Protein AF-A0AAD4I197-F1 (afdb_monomer_lite)

Radius of gyration: 28.78 Å; chains: 1; bounding box: 59×78×68 Å

Organism: NCBI:txid669026

Sequence (187 aa):
MASSGASSSASSSKPAPSARPSKLAKENNITAQEEAEIREAFSLFSEPLEGEKEGHPIGDLATFTAALDPDDEGFATYPAFVGVCALQLHARRQAGGEDYEEAHQAELDEAYALFAAGGDGDAPAITLADLKRVAALLRLDRPGEEGGVTEEVLRDMILEANGGAGVGAGVGKGEFDGVMRRAGVWR

Structure (mmCIF, N/CA/C/O backbone):
data_AF-A0AAD4I197-F1
#
_entry.id   AF-A0AAD4I197-F1
#
loop_
_atom_site.group_PDB
_atom_site.id
_atom_site.type_symbol
_atom_site.label_atom_id
_atom_site.label_alt_id
_atom_site.label_comp_id
_atom_site.label_asym_id
_atom_site.label_entity_id
_atom_site.label_seq_id
_atom_site.pdbx_PDB_ins_code
_atom_site.Cartn_x
_atom_site.Cartn_y
_atom_site.Cartn_z
_atom_site.occupancy
_atom_site.B_iso_or_equiv
_atom_site.auth_seq_id
_atom_site.auth_comp_id
_atom_site.auth_asym_id
_atom_site.auth_atom_id
_atom_site.pdbx_PDB_model_num
ATOM 1 N N . MET A 1 1 ? -1.565 60.772 25.311 1.00 44.38 1 MET A N 1
ATOM 2 C CA . MET A 1 1 ? -1.558 59.969 24.072 1.00 44.38 1 MET A CA 1
ATOM 3 C C . MET A 1 1 ? -1.069 58.589 24.472 1.00 44.38 1 MET A C 1
ATOM 5 O O . MET A 1 1 ? 0.119 58.424 24.696 1.00 44.38 1 MET A O 1
ATOM 9 N N . ALA A 1 2 ? -1.991 57.669 24.743 1.00 43.03 2 ALA A N 1
ATOM 10 C CA . ALA A 1 2 ? -1.675 56.287 25.088 1.00 43.03 2 ALA A CA 1
ATOM 11 C C . ALA A 1 2 ? -1.941 55.432 23.846 1.00 43.03 2 ALA A C 1
ATOM 13 O O . ALA A 1 2 ? -3.029 55.523 23.284 1.00 43.03 2 ALA A O 1
ATOM 14 N N . SER A 1 3 ? -0.972 54.626 23.417 1.00 43.88 3 SER A N 1
ATOM 15 C CA . SER A 1 3 ? -1.205 53.564 22.438 1.00 43.88 3 SER A CA 1
ATOM 16 C C . SER A 1 3 ? -0.377 52.337 22.799 1.00 43.88 3 SER A C 1
ATOM 18 O O . SER A 1 3 ? 0.848 52.328 22.678 1.00 43.88 3 SER A O 1
ATOM 20 N N . SER A 1 4 ? -1.097 51.325 23.265 1.00 41.12 4 SER A N 1
ATOM 21 C CA . SER A 1 4 ? -0.682 49.941 23.443 1.00 41.12 4 SER A CA 1
ATOM 22 C C . SER A 1 4 ? -0.307 49.293 22.108 1.00 41.12 4 SER A C 1
ATOM 24 O O . SER A 1 4 ? -0.989 49.503 21.108 1.00 41.12 4 SER A O 1
ATOM 26 N N . GLY A 1 5 ? 0.713 48.438 22.119 1.00 34.88 5 GLY A N 1
ATOM 27 C CA . GLY A 1 5 ? 0.965 47.437 21.084 1.00 34.88 5 GLY A CA 1
ATOM 28 C C . GLY A 1 5 ? 1.160 46.086 21.763 1.00 34.88 5 GLY A C 1
ATOM 29 O O . GLY A 1 5 ? 2.210 45.838 22.347 1.00 34.88 5 GLY A O 1
ATOM 30 N N . ALA A 1 6 ? 0.114 45.262 21.762 1.00 41.28 6 ALA A N 1
ATOM 31 C CA . ALA A 1 6 ? 0.113 43.916 22.320 1.00 41.28 6 ALA A CA 1
ATOM 32 C C . ALA A 1 6 ? 0.782 42.937 21.341 1.00 41.28 6 ALA A C 1
ATOM 34 O O . ALA A 1 6 ? 0.357 42.829 20.192 1.00 41.28 6 ALA A O 1
ATOM 35 N N . SER A 1 7 ? 1.801 42.210 21.807 1.00 39.56 7 SER A N 1
ATOM 36 C CA . SER A 1 7 ? 2.310 41.018 21.124 1.00 39.56 7 SER A CA 1
ATOM 37 C C . SER A 1 7 ? 1.279 39.897 21.215 1.00 39.56 7 SER A C 1
ATOM 39 O O . SER A 1 7 ? 0.939 39.438 22.305 1.00 39.56 7 SER A O 1
ATOM 41 N N . SER A 1 8 ? 0.814 39.435 20.061 1.00 40.34 8 SER A N 1
ATOM 42 C CA . SER A 1 8 ? 0.077 38.191 19.884 1.00 40.34 8 SER A CA 1
ATOM 43 C C . SER A 1 8 ? 1.011 37.001 20.130 1.00 40.34 8 SER A C 1
ATOM 45 O O . SER A 1 8 ? 1.860 36.683 19.298 1.00 40.34 8 SER A O 1
ATOM 47 N N . SER A 1 9 ? 0.868 36.321 21.272 1.00 40.66 9 SER A N 1
ATOM 48 C CA . SER A 1 9 ? 1.447 34.987 21.430 1.00 40.66 9 SER A CA 1
ATOM 49 C C . SER A 1 9 ? 0.580 33.981 20.674 1.00 40.66 9 SER A C 1
ATOM 51 O O . SER A 1 9 ? -0.587 33.741 20.986 1.00 40.66 9 SER A O 1
ATOM 53 N N . ALA A 1 10 ? 1.167 33.404 19.629 1.00 38.72 10 ALA A N 1
ATOM 54 C CA . ALA A 1 10 ? 0.650 32.215 18.984 1.00 38.72 10 ALA A CA 1
ATOM 55 C C . ALA A 1 10 ? 0.582 31.096 20.033 1.00 38.72 10 ALA A C 1
ATOM 57 O O . ALA A 1 10 ? 1.601 30.670 20.578 1.00 38.72 10 ALA A O 1
ATOM 58 N N . SER A 1 11 ? -0.633 30.652 20.345 1.00 37.62 11 SER A N 1
ATOM 59 C CA . SER A 1 11 ? -0.856 29.471 21.172 1.00 37.62 11 SER A CA 1
ATOM 60 C C . SER A 1 11 ? -0.522 28.242 20.333 1.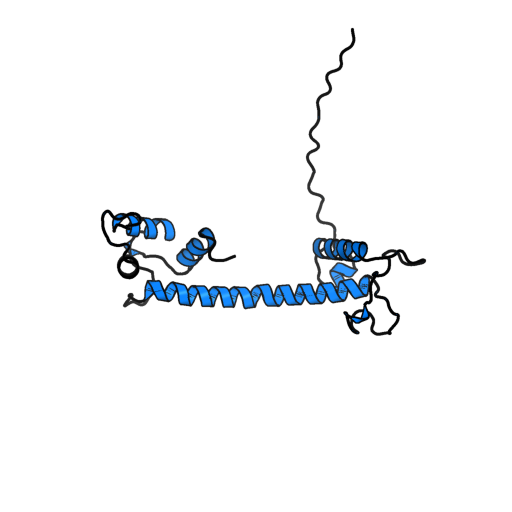00 37.62 11 SER A C 1
ATOM 62 O O . SER A 1 11 ? -1.345 27.755 19.566 1.00 37.62 11 SER A O 1
ATOM 64 N N . SER A 1 12 ? 0.715 27.769 20.445 1.00 42.06 12 SER A N 1
ATOM 65 C CA . SER A 1 12 ? 1.118 26.453 19.963 1.00 42.06 12 SER A CA 1
ATOM 66 C C . SER A 1 12 ? 0.349 25.391 20.752 1.00 42.06 12 SER A C 1
ATOM 68 O O . SER A 1 12 ? 0.584 25.222 21.954 1.00 42.06 12 SER A O 1
ATOM 70 N N . SER A 1 13 ? -0.577 24.696 20.092 1.00 41.84 13 SER A N 1
ATOM 71 C CA . SER A 1 13 ? -1.247 23.513 20.625 1.00 41.84 13 SER A CA 1
ATOM 72 C C . SER A 1 13 ? -0.199 22.450 20.951 1.00 41.84 13 SER A C 1
ATOM 74 O O . SER A 1 13 ? 0.466 21.881 20.088 1.00 41.84 13 SER A O 1
ATOM 76 N N . LYS A 1 14 ? -0.014 22.225 22.249 1.00 35.81 14 LYS A N 1
ATOM 77 C CA . LYS A 1 14 ? 0.835 21.167 22.787 1.00 35.81 14 LYS A CA 1
ATOM 78 C C . LYS A 1 14 ? 0.125 19.826 22.536 1.00 35.81 14 LYS A C 1
ATOM 80 O O . LYS A 1 14 ? -1.064 19.747 22.847 1.00 35.81 14 LYS A O 1
ATOM 85 N N . PRO A 1 15 ? 0.796 18.783 22.016 1.00 39.91 15 PRO A N 1
ATOM 86 C CA . PRO A 1 15 ? 0.184 17.464 21.907 1.00 39.91 15 PRO A CA 1
ATOM 87 C C . PRO A 1 15 ? -0.158 16.968 23.315 1.00 39.91 15 PRO A C 1
ATOM 89 O O . PRO A 1 15 ? 0.695 16.958 24.209 1.00 39.91 15 PRO A O 1
ATOM 92 N N . ALA A 1 16 ? -1.431 16.637 23.532 1.00 42.12 16 ALA A N 1
ATOM 93 C CA . ALA A 1 16 ? -1.901 16.088 24.795 1.00 42.12 16 ALA A CA 1
ATOM 94 C C . ALA A 1 16 ? -1.213 14.732 25.058 1.00 42.12 16 ALA A C 1
ATOM 96 O O . ALA A 1 16 ? -0.983 13.972 24.115 1.00 42.12 16 ALA A O 1
ATOM 97 N N . PRO A 1 17 ? -0.852 14.412 26.314 1.00 46.72 17 PRO A N 1
ATOM 98 C CA . PRO A 1 17 ? -0.285 13.110 26.640 1.00 46.72 17 PRO A CA 1
ATOM 99 C C . PRO A 1 17 ? -1.303 12.012 26.313 1.00 46.72 17 PRO A C 1
ATOM 101 O O . PRO A 1 17 ? -2.472 12.144 26.671 1.00 46.72 17 PRO A O 1
ATOM 104 N N . SER A 1 18 ? -0.847 10.938 25.657 1.00 56.84 18 SER A N 1
ATOM 105 C CA . SER A 1 18 ? -1.649 9.736 25.390 1.00 56.84 18 SER A CA 1
ATOM 106 C C . SER A 1 18 ? -2.361 9.309 26.677 1.00 56.84 18 SER A C 1
ATOM 108 O O . SER A 1 18 ? -1.718 8.996 27.687 1.00 56.84 18 SER A O 1
ATOM 110 N N . ALA A 1 19 ? -3.691 9.417 26.674 1.00 69.94 19 ALA A N 1
ATOM 111 C CA . ALA A 1 19 ? -4.508 9.104 27.832 1.00 69.94 19 ALA A CA 1
ATOM 112 C C . ALA A 1 19 ? -4.271 7.642 28.224 1.00 69.94 19 ALA A C 1
ATOM 114 O O . ALA A 1 19 ? -4.163 6.757 27.377 1.00 69.94 19 ALA A O 1
ATOM 115 N N . ARG A 1 20 ? -4.156 7.373 29.527 1.00 77.62 20 ARG A N 1
ATOM 116 C CA . ARG A 1 20 ? -4.032 5.992 30.000 1.00 77.62 20 ARG A CA 1
ATOM 117 C C . ARG A 1 20 ? -5.318 5.236 29.638 1.00 77.62 20 ARG A C 1
ATOM 119 O O . ARG A 1 20 ? -6.389 5.764 29.933 1.00 77.62 20 ARG 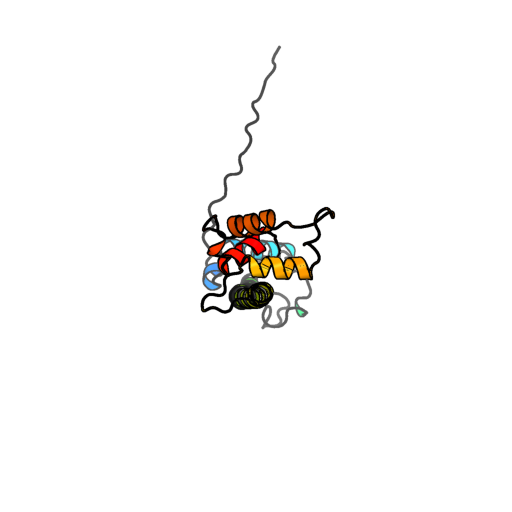A O 1
ATOM 126 N N . PRO A 1 21 ? -5.229 4.019 29.070 1.00 78.38 21 PRO A N 1
ATOM 127 C CA . PRO A 1 21 ? -6.412 3.255 28.687 1.00 78.38 21 PRO A CA 1
ATOM 128 C C . PRO A 1 21 ? -7.284 2.979 29.910 1.00 78.38 21 PRO A C 1
ATOM 130 O O . PRO A 1 21 ? -6.765 2.634 30.987 1.00 78.38 21 PRO A O 1
ATOM 133 N N . SER A 1 22 ? -8.597 3.160 29.747 1.00 87.38 22 SER A N 1
ATOM 134 C CA . SER A 1 22 ? -9.572 2.910 30.803 1.00 87.38 22 SER A CA 1
ATOM 135 C C . SER A 1 22 ? -9.611 1.423 31.168 1.00 87.38 22 SER A C 1
ATOM 137 O O . SER A 1 22 ? -8.998 0.571 30.518 1.00 87.38 22 SER A O 1
ATOM 139 N N . LYS A 1 23 ? -10.314 1.090 32.254 1.00 88.44 23 LYS A N 1
ATOM 140 C CA . LYS A 1 23 ? -10.511 -0.314 32.629 1.00 88.44 23 LYS A CA 1
ATOM 141 C C . LYS A 1 23 ? -11.254 -1.076 31.520 1.00 88.44 23 LYS A C 1
ATOM 143 O O . LYS A 1 23 ? -10.820 -2.161 31.157 1.00 88.44 23 LYS A O 1
ATOM 148 N N . LEU A 1 24 ? -12.260 -0.439 30.921 1.00 87.62 24 LEU A N 1
ATOM 149 C CA . LEU A 1 24 ? -13.052 -0.984 29.822 1.00 87.62 24 LEU A CA 1
ATOM 150 C C . LEU A 1 24 ? -12.223 -1.154 28.539 1.00 87.62 24 LEU A C 1
ATOM 152 O O . LEU A 1 24 ? -12.324 -2.184 27.878 1.00 87.62 24 LEU A O 1
ATOM 156 N N . ALA A 1 25 ? -11.344 -0.198 28.220 1.00 86.31 25 ALA A N 1
ATOM 157 C CA . ALA A 1 25 ? -10.431 -0.325 27.084 1.00 86.31 25 ALA A CA 1
ATOM 158 C C . ALA A 1 25 ? -9.444 -1.486 27.251 1.00 86.31 25 ALA A C 1
ATOM 160 O O . ALA A 1 25 ? -9.202 -2.237 26.310 1.00 86.31 25 ALA A O 1
ATOM 161 N N . LYS A 1 26 ? -8.912 -1.677 28.465 1.00 87.94 26 LYS A N 1
ATOM 162 C CA . LYS A 1 26 ? -8.032 -2.814 28.774 1.00 87.94 26 LYS A CA 1
ATOM 163 C C . LYS A 1 26 ? -8.760 -4.148 28.672 1.00 87.94 26 LYS A C 1
ATOM 165 O O . LYS A 1 26 ? -8.201 -5.084 28.117 1.00 87.94 26 LYS A O 1
ATOM 170 N N . GLU A 1 27 ? -9.980 -4.229 29.196 1.00 90.06 27 GLU A N 1
ATOM 171 C CA . GLU A 1 27 ? -10.814 -5.436 29.124 1.00 90.06 27 GLU A CA 1
ATOM 172 C C . GLU A 1 27 ? -11.125 -5.821 27.668 1.00 90.06 27 GLU A C 1
ATOM 174 O O . GLU A 1 27 ? -11.108 -7.002 27.331 1.00 90.06 27 GLU A O 1
ATOM 179 N N . ASN A 1 28 ? -11.309 -4.830 26.791 1.00 88.62 28 ASN A N 1
ATOM 180 C CA . ASN A 1 28 ? -11.613 -5.033 25.373 1.00 88.62 28 ASN A CA 1
ATOM 181 C C . ASN A 1 28 ? -10.385 -5.024 24.444 1.00 88.62 28 ASN A C 1
ATOM 183 O O . ASN A 1 28 ? -10.534 -5.140 23.227 1.00 88.62 28 ASN A O 1
ATOM 187 N N . ASN A 1 29 ? -9.170 -4.923 24.993 1.00 88.44 29 ASN A N 1
ATOM 188 C CA . ASN A 1 29 ? -7.911 -4.847 24.240 1.00 88.44 29 ASN A CA 1
ATOM 189 C C . ASN A 1 29 ? -7.885 -3.737 23.171 1.00 88.44 29 ASN A C 1
ATOM 191 O O . ASN A 1 29 ? -7.287 -3.906 22.109 1.00 88.44 29 ASN A O 1
ATOM 195 N N . ILE A 1 30 ? -8.522 -2.601 23.450 1.00 87.81 30 ILE A N 1
ATOM 196 C CA . ILE A 1 30 ? -8.504 -1.416 22.587 1.00 87.81 30 ILE A CA 1
ATOM 197 C C . ILE A 1 30 ? -7.627 -0.321 23.200 1.00 87.81 30 ILE A C 1
ATOM 199 O O . ILE A 1 30 ? -7.422 -0.237 24.415 1.00 87.81 30 ILE A O 1
ATOM 203 N N . THR A 1 31 ? -7.066 0.521 22.346 1.00 88.25 31 THR A N 1
ATOM 204 C CA . THR A 1 31 ? -6.262 1.673 22.743 1.00 88.25 31 THR A CA 1
ATOM 205 C C . THR A 1 31 ? -7.138 2.769 23.348 1.00 88.25 31 THR A C 1
ATOM 207 O O . THR A 1 31 ? -8.338 2.860 23.096 1.00 88.25 31 THR A O 1
ATOM 210 N N . ALA A 1 32 ? -6.524 3.657 24.134 1.00 85.12 32 ALA A N 1
ATOM 211 C CA . ALA A 1 32 ? -7.231 4.809 24.694 1.00 85.12 32 ALA A CA 1
ATOM 212 C C . ALA A 1 32 ? -7.774 5.758 23.612 1.00 85.12 32 ALA A C 1
ATOM 214 O O . ALA A 1 32 ? -8.761 6.449 23.845 1.00 85.12 32 ALA A O 1
ATOM 215 N N . GLN A 1 33 ? -7.123 5.798 22.445 1.00 85.06 33 GLN A N 1
ATOM 216 C CA . GLN A 1 33 ? -7.586 6.579 21.305 1.00 85.06 33 GLN A CA 1
ATOM 217 C C . GLN A 1 33 ? -8.815 5.932 20.656 1.00 85.06 33 GLN A C 1
ATOM 219 O O . GLN A 1 33 ? -9.819 6.613 20.494 1.00 85.06 33 GLN A O 1
ATOM 224 N N . GLU A 1 34 ? -8.775 4.627 20.369 1.00 86.19 34 GLU A N 1
ATOM 225 C CA . GLU A 1 34 ? -9.933 3.892 19.833 1.00 86.19 34 GLU A CA 1
ATOM 226 C C . GLU A 1 34 ? -11.145 4.004 20.772 1.00 86.19 34 GLU A C 1
ATOM 228 O O . GLU A 1 34 ? -12.257 4.253 20.322 1.00 86.19 34 GLU A O 1
ATOM 233 N N . GLU A 1 35 ? -10.940 3.899 22.090 1.00 89.94 35 GLU A N 1
ATOM 234 C CA . GLU A 1 35 ? -12.013 4.117 23.067 1.00 89.94 35 GLU A CA 1
ATOM 235 C C . GLU A 1 35 ? -12.569 5.552 23.013 1.00 89.94 35 GLU A C 1
ATOM 237 O O . GLU A 1 35 ? -13.775 5.747 23.154 1.00 89.94 35 GLU A O 1
ATOM 242 N N . ALA A 1 36 ? -11.719 6.565 22.820 1.00 85.75 36 ALA A N 1
ATOM 243 C CA . ALA A 1 36 ? -12.161 7.954 22.711 1.00 85.75 36 ALA A CA 1
ATOM 244 C C . ALA A 1 36 ? -12.994 8.191 21.441 1.00 85.75 36 ALA A C 1
ATOM 246 O O . ALA A 1 36 ? -14.021 8.861 21.511 1.00 85.75 36 ALA A O 1
ATOM 247 N N . GLU A 1 37 ? -12.594 7.593 20.318 1.00 84.50 37 GLU A N 1
ATOM 248 C CA . GLU A 1 37 ? -13.336 7.636 19.054 1.00 84.50 37 GLU A CA 1
ATOM 249 C C . GLU A 1 37 ? -14.697 6.930 19.183 1.00 84.50 37 GLU A C 1
ATOM 251 O O . GLU A 1 37 ? -15.724 7.479 18.783 1.00 84.50 37 GLU A O 1
ATOM 256 N N . ILE A 1 38 ? -14.734 5.752 19.822 1.00 87.19 38 ILE A N 1
ATOM 257 C CA . ILE A 1 38 ? -15.982 5.026 20.118 1.00 87.19 38 ILE A CA 1
ATOM 258 C C . ILE A 1 38 ? -16.904 5.874 21.003 1.00 87.19 38 ILE A C 1
ATOM 260 O O . ILE A 1 38 ? -18.108 5.934 20.761 1.00 87.19 38 ILE A O 1
ATOM 264 N N . ARG A 1 39 ? -16.351 6.561 22.008 1.00 86.38 39 ARG A N 1
ATOM 265 C CA . ARG A 1 39 ? -17.106 7.444 22.907 1.00 86.38 39 ARG A CA 1
ATOM 266 C C . ARG A 1 39 ? -17.709 8.642 22.187 1.00 86.38 39 ARG A C 1
ATOM 268 O O . ARG A 1 39 ? -18.863 8.978 22.437 1.00 86.38 39 ARG A O 1
ATOM 275 N N . GLU A 1 40 ? -16.940 9.285 21.314 1.00 83.38 40 GLU A N 1
ATOM 276 C CA . GLU A 1 40 ? -17.422 10.401 20.501 1.00 83.38 40 GLU A CA 1
ATOM 277 C C . GLU A 1 40 ? -18.568 9.941 19.595 1.00 83.38 40 GLU A C 1
ATOM 279 O O . GLU A 1 40 ? -19.649 10.533 19.625 1.00 83.38 40 GLU A O 1
ATOM 284 N N . ALA A 1 41 ? -18.378 8.823 18.887 1.00 82.81 41 ALA A N 1
ATOM 285 C CA . ALA A 1 41 ? -19.407 8.222 18.047 1.00 82.81 41 ALA A CA 1
ATOM 286 C C . ALA A 1 41 ? -20.674 7.874 18.843 1.00 82.81 41 ALA A C 1
ATOM 288 O O . ALA A 1 41 ? -21.769 8.228 18.421 1.00 82.81 41 ALA A O 1
ATOM 289 N N . PHE A 1 42 ? -20.538 7.252 20.015 1.00 84.00 42 PHE A N 1
ATOM 290 C CA . PHE A 1 42 ? -21.672 6.929 20.881 1.00 84.00 42 PHE A CA 1
ATOM 291 C C . PHE A 1 42 ? -22.435 8.191 21.301 1.00 84.00 42 PHE A C 1
ATOM 293 O O . PHE A 1 42 ? -23.658 8.237 21.201 1.00 84.00 42 PHE A O 1
ATOM 300 N N . SER A 1 43 ? -21.721 9.251 21.691 1.00 83.00 43 SER A N 1
ATOM 301 C CA . SER A 1 43 ? -22.337 10.511 22.124 1.00 83.00 43 SER A CA 1
ATOM 302 C C . SER A 1 43 ? -23.114 11.235 21.020 1.00 83.00 43 SER A C 1
ATOM 304 O O . SER A 1 43 ? -24.126 11.867 21.311 1.00 83.00 43 SER A O 1
ATOM 306 N N . LEU A 1 44 ? -22.685 11.116 19.755 1.00 80.38 44 LEU A N 1
ATOM 307 C CA . LEU A 1 44 ? -23.380 11.713 18.604 1.00 80.38 44 LEU A CA 1
ATOM 308 C C . LEU A 1 44 ? -24.786 11.153 18.425 1.00 80.38 44 LEU A C 1
ATOM 310 O O . LEU A 1 44 ? -25.677 11.847 17.937 1.00 80.38 44 LEU A O 1
ATOM 314 N N . PHE A 1 45 ? -24.958 9.897 18.816 1.00 75.50 45 PHE A N 1
ATOM 315 C CA . PHE A 1 45 ? -26.210 9.191 18.712 1.00 75.50 45 PHE A CA 1
ATOM 316 C C . PHE A 1 45 ? -26.830 8.955 20.077 1.00 75.50 45 PHE A C 1
ATOM 318 O O . PHE A 1 45 ? -27.652 8.078 20.108 1.00 75.50 45 PHE A O 1
ATOM 325 N N . SER A 1 46 ? -26.497 9.641 21.181 1.00 83.06 46 SER A N 1
ATOM 326 C CA . SER A 1 46 ? -27.070 9.306 22.504 1.00 83.06 46 SER A CA 1
ATOM 327 C C . SER A 1 46 ? -27.968 10.384 23.113 1.00 83.06 46 SER A C 1
ATOM 329 O O . SER A 1 46 ? -27.660 11.574 23.065 1.00 83.06 46 SER A O 1
ATOM 331 N N . GLU A 1 47 ? -29.061 9.955 23.749 1.00 75.19 47 GLU A N 1
ATOM 332 C CA . GLU A 1 47 ? -29.965 10.783 24.548 1.00 75.19 47 GLU A CA 1
ATOM 333 C C . GLU A 1 47 ? -29.654 10.651 26.053 1.00 75.19 47 GLU A C 1
ATOM 335 O O . GLU A 1 47 ? -29.347 9.552 26.530 1.00 75.19 47 GLU A O 1
ATOM 340 N N . PRO A 1 48 ? -29.723 11.745 26.838 1.00 71.69 48 PRO A N 1
ATOM 341 C CA . PRO A 1 48 ? -29.493 11.684 28.279 1.00 71.69 48 PRO A CA 1
ATOM 342 C C . PRO A 1 48 ? -30.576 10.844 28.969 1.00 71.69 48 PRO A C 1
ATOM 344 O O . PRO A 1 48 ? -31.759 11.165 28.862 1.00 71.69 48 PRO A O 1
ATOM 347 N N . LEU A 1 49 ? -30.177 9.824 29.735 1.00 66.00 49 LEU A N 1
ATOM 348 C CA . LEU A 1 49 ? -31.084 9.045 30.583 1.00 66.00 49 LEU A CA 1
ATOM 349 C C . LEU A 1 49 ? -30.771 9.287 32.062 1.00 66.00 49 LEU A C 1
ATOM 351 O O . LEU A 1 49 ? -29.612 9.340 32.476 1.00 66.00 49 LEU A O 1
ATOM 355 N N . GLU A 1 50 ? -31.814 9.437 32.871 1.00 65.31 50 GLU A N 1
ATOM 356 C CA . GLU A 1 50 ? -31.683 9.654 34.306 1.00 65.31 50 GLU A CA 1
ATOM 357 C C . GLU A 1 50 ? -31.064 8.419 34.985 1.00 65.31 50 GLU A C 1
ATOM 359 O O . GLU A 1 50 ? -31.611 7.322 34.930 1.00 65.31 50 GLU A O 1
ATOM 364 N N . GLY A 1 51 ? -29.900 8.600 35.618 1.00 68.31 51 GLY A N 1
ATOM 365 C CA . GLY A 1 51 ? -29.160 7.530 36.300 1.00 68.31 51 GLY A CA 1
ATOM 366 C C . GLY A 1 51 ? -27.959 6.975 35.527 1.00 68.31 51 GLY A C 1
ATOM 367 O O . GLY A 1 51 ? -27.095 6.356 36.147 1.00 68.31 51 GLY A O 1
ATOM 368 N N . GLU A 1 52 ? -27.830 7.269 34.230 1.00 63.56 52 GLU A N 1
ATOM 369 C CA . GLU A 1 52 ? -26.679 6.857 33.424 1.00 63.56 52 GLU A CA 1
ATOM 370 C C . GLU A 1 52 ? -25.773 8.026 33.039 1.00 63.56 52 GLU A C 1
ATOM 372 O O . GLU A 1 52 ? -26.215 9.127 32.719 1.00 63.56 52 GLU A O 1
ATOM 377 N N . LYS A 1 53 ? -24.460 7.782 33.065 1.00 68.31 53 LYS A N 1
ATOM 378 C CA . LYS A 1 53 ? -23.461 8.820 32.786 1.00 68.31 53 LYS A CA 1
ATOM 379 C C . LYS A 1 53 ? -23.270 9.080 31.288 1.00 68.31 53 LYS A C 1
ATOM 381 O O . LYS A 1 53 ? -22.819 10.163 30.924 1.00 68.31 53 LYS A O 1
ATOM 386 N N . GLU A 1 54 ? -23.546 8.084 30.450 1.00 67.56 54 GLU A N 1
ATOM 387 C CA . GLU A 1 54 ? -23.150 8.065 29.036 1.00 67.56 54 GLU A CA 1
ATOM 388 C C . GLU A 1 54 ? -24.343 8.193 28.066 1.00 67.56 54 GLU A C 1
ATOM 390 O O . GLU A 1 54 ? -24.125 8.540 26.909 1.00 67.56 54 GLU A O 1
ATOM 395 N N . GLY A 1 55 ? -25.587 8.078 28.555 1.00 66.12 55 GLY A N 1
ATOM 396 C CA . GLY A 1 55 ? -26.802 8.178 27.738 1.00 66.12 55 GLY A CA 1
ATOM 397 C C . GLY A 1 55 ? -27.067 6.912 26.918 1.00 66.12 55 GLY A C 1
ATOM 398 O O . GLY A 1 55 ? -26.259 5.989 26.923 1.00 66.12 55 GLY A O 1
ATOM 399 N N . HIS A 1 56 ? -28.203 6.869 26.224 1.00 68.50 56 HIS A N 1
ATOM 400 C CA . HIS A 1 56 ? -28.606 5.717 25.409 1.00 68.50 56 HIS A CA 1
ATOM 401 C C . HIS A 1 56 ? -28.674 6.073 23.931 1.00 68.50 56 HIS A C 1
ATOM 403 O O . HIS A 1 56 ? -29.144 7.168 23.620 1.00 68.50 56 HIS A O 1
ATOM 409 N N . PRO A 1 57 ? -28.297 5.166 23.013 1.00 66.81 57 PRO A N 1
ATOM 410 C CA . PRO A 1 57 ? -28.365 5.445 21.591 1.00 66.81 57 PRO A CA 1
ATOM 411 C C . PRO A 1 57 ? -29.798 5.752 21.104 1.00 66.81 57 PRO A C 1
ATOM 413 O O . PRO A 1 57 ? -30.728 4.990 21.339 1.00 66.81 57 PRO A O 1
ATOM 416 N N . ILE A 1 58 ? -29.955 6.859 20.390 1.00 59.84 58 ILE A N 1
ATOM 417 C CA . ILE A 1 58 ? -31.105 7.355 19.648 1.00 59.84 58 ILE A CA 1
ATOM 418 C C . ILE A 1 58 ? -31.164 6.605 18.316 1.00 59.84 58 ILE A C 1
ATOM 420 O O . ILE A 1 58 ? -30.328 6.800 17.430 1.00 59.84 58 ILE A O 1
ATOM 424 N N . GLY A 1 59 ? -32.182 5.771 18.150 1.00 58.62 59 GLY A N 1
ATOM 425 C CA . GLY A 1 59 ? -32.443 5.052 16.908 1.00 58.62 59 GLY A CA 1
ATOM 426 C C . GLY A 1 59 ? -32.931 3.638 17.172 1.00 58.62 59 GLY A C 1
ATOM 427 O O . GLY A 1 59 ? -32.653 3.059 18.215 1.00 58.62 59 GLY A O 1
ATOM 428 N N . ASP A 1 60 ? -33.675 3.089 16.216 1.00 54.56 60 ASP A N 1
ATOM 429 C CA . ASP A 1 60 ? -34.159 1.715 16.275 1.00 54.56 60 ASP A CA 1
ATOM 430 C C . ASP A 1 60 ? -32.969 0.740 16.185 1.00 54.56 60 ASP A C 1
ATOM 432 O O . ASP A 1 60 ? -32.485 0.391 15.099 1.00 54.56 60 ASP A O 1
ATOM 436 N N . LEU A 1 61 ? -32.457 0.334 17.353 1.00 54.66 61 LEU A N 1
ATOM 437 C CA . LEU A 1 61 ? -31.373 -0.637 17.488 1.00 54.66 61 LEU A CA 1
ATOM 438 C C . LEU A 1 61 ? -31.766 -2.025 16.964 1.00 54.66 61 LEU A C 1
ATOM 440 O O . LEU A 1 61 ? -30.893 -2.884 16.853 1.00 54.66 61 LEU A O 1
ATOM 444 N N . ALA A 1 62 ? -33.027 -2.241 16.563 1.00 49.56 62 ALA A N 1
ATOM 445 C CA . ALA A 1 62 ? -33.490 -3.481 15.947 1.00 49.56 62 ALA A CA 1
ATOM 446 C C . ALA A 1 62 ? -32.670 -3.884 14.708 1.00 49.56 62 ALA A C 1
ATOM 448 O O . ALA A 1 62 ? -32.602 -5.063 14.363 1.00 49.56 62 ALA A O 1
ATOM 449 N N . THR A 1 63 ? -31.990 -2.929 14.060 1.00 50.44 63 THR A N 1
ATOM 450 C CA . THR A 1 63 ? -31.091 -3.220 12.929 1.00 50.44 63 THR A CA 1
ATOM 451 C C . THR A 1 63 ? -29.700 -3.729 13.365 1.00 50.44 63 THR A C 1
ATOM 453 O O . THR A 1 63 ? -28.990 -4.317 12.554 1.00 50.44 63 THR A O 1
ATOM 456 N N . PHE A 1 64 ? -29.321 -3.569 14.641 1.00 53.91 64 PHE A N 1
ATOM 457 C CA . PHE A 1 64 ? -28.102 -4.102 15.272 1.00 53.91 64 PHE A CA 1
ATOM 458 C C . PHE A 1 64 ? -28.436 -5.141 16.372 1.00 53.91 64 PHE A C 1
ATOM 460 O O . PHE A 1 64 ? -27.920 -5.106 17.484 1.00 53.91 64 PHE A O 1
ATOM 467 N N . THR A 1 65 ? -29.313 -6.080 16.004 1.00 58.38 65 THR A N 1
ATOM 468 C CA . THR A 1 65 ? -29.415 -7.502 16.410 1.00 58.38 65 THR A CA 1
ATOM 469 C C . THR A 1 65 ? -28.640 -7.975 17.649 1.00 58.38 65 THR A C 1
ATOM 471 O O . THR A 1 65 ? -27.417 -8.043 17.574 1.00 58.38 65 THR A O 1
ATOM 474 N N . ALA A 1 66 ? -29.365 -8.457 18.676 1.00 60.09 66 ALA A N 1
ATOM 475 C CA . ALA A 1 66 ? -29.060 -9.468 19.723 1.00 60.09 66 ALA A CA 1
ATOM 476 C C . ALA A 1 66 ? -27.741 -9.408 20.533 1.00 60.09 66 ALA A C 1
ATOM 478 O O . ALA A 1 66 ? -27.679 -9.929 21.641 1.00 60.09 66 ALA A O 1
ATOM 479 N N . ALA A 1 67 ? -26.671 -8.827 20.001 1.00 62.97 67 ALA A N 1
ATOM 480 C CA . ALA A 1 67 ? -25.371 -8.685 20.639 1.00 62.97 67 ALA A CA 1
ATOM 481 C C . ALA A 1 67 ? -25.286 -7.411 21.490 1.00 62.97 67 ALA A C 1
ATOM 483 O O . ALA A 1 67 ? -24.563 -7.398 22.482 1.00 62.97 67 ALA A O 1
ATOM 484 N N . LEU A 1 68 ? -25.997 -6.348 21.093 1.00 70.50 68 LEU A N 1
ATOM 485 C CA . LEU A 1 68 ? -26.060 -5.083 21.835 1.00 70.50 68 LEU A CA 1
ATOM 486 C C . LEU A 1 68 ? -27.156 -5.068 22.904 1.00 70.50 68 LEU A C 1
ATOM 488 O O . LEU A 1 68 ? -26.990 -4.398 23.918 1.00 70.50 68 LEU A O 1
ATOM 492 N N . ASP A 1 69 ? -28.234 -5.811 22.664 1.00 71.25 69 ASP A N 1
ATOM 493 C CA . ASP A 1 69 ? -29.407 -5.912 23.529 1.00 71.25 69 ASP A CA 1
ATOM 494 C C . ASP A 1 69 ? -29.885 -7.379 23.567 1.00 71.25 69 ASP A C 1
ATOM 496 O O . ASP A 1 69 ? -30.769 -7.775 22.803 1.00 71.25 69 ASP A O 1
ATOM 500 N N . PRO A 1 70 ? -29.213 -8.244 24.350 1.00 68.81 70 PRO A N 1
ATOM 501 C CA . PRO A 1 70 ? -29.584 -9.654 24.464 1.00 68.81 70 PRO A CA 1
ATOM 502 C C . PRO A 1 70 ? -30.886 -9.872 25.248 1.00 68.81 70 PRO A C 1
ATOM 504 O O . PRO A 1 70 ? -31.488 -10.940 25.119 1.00 68.81 70 PRO A O 1
ATOM 507 N N . ASP A 1 71 ? -31.300 -8.884 26.045 1.00 74.00 71 ASP A N 1
ATOM 508 C CA . ASP A 1 71 ? -32.432 -8.962 26.971 1.00 74.00 71 ASP A CA 1
ATOM 509 C C . ASP A 1 71 ? -33.703 -8.257 26.435 1.00 74.00 71 ASP A C 1
ATOM 511 O O . ASP A 1 71 ? -34.739 -8.288 27.100 1.00 74.00 71 ASP A O 1
ATOM 515 N N . ASP A 1 72 ? -33.657 -7.709 25.210 1.00 69.88 72 ASP A N 1
ATOM 516 C CA . ASP A 1 72 ? -34.758 -7.002 24.520 1.00 69.88 72 ASP A CA 1
ATOM 517 C C . ASP A 1 72 ? -35.268 -5.786 25.321 1.00 69.88 72 ASP A C 1
ATOM 519 O O . ASP A 1 72 ? -36.464 -5.488 25.392 1.00 69.88 72 ASP A O 1
ATOM 523 N N . GLU A 1 73 ? -34.336 -5.090 25.974 1.00 70.81 73 GLU A N 1
ATOM 524 C CA . GLU A 1 73 ? -34.580 -3.896 26.783 1.00 70.81 73 GLU A CA 1
ATOM 525 C C . GLU A 1 73 ? -34.884 -2.662 25.910 1.00 70.81 73 GLU A C 1
ATOM 527 O O . GLU A 1 73 ? -35.441 -1.670 26.390 1.00 70.81 73 GLU A O 1
ATOM 532 N N . GLY A 1 74 ? -34.571 -2.731 24.613 1.00 69.62 74 GLY A N 1
ATOM 533 C CA . GLY A 1 74 ? -34.794 -1.686 23.618 1.00 69.62 74 GLY A CA 1
ATOM 534 C C . GLY A 1 74 ? -33.703 -0.616 23.593 1.00 69.62 74 GLY A C 1
ATOM 535 O O . GLY A 1 74 ? -33.870 0.412 22.933 1.00 69.62 74 GLY A O 1
ATOM 536 N N . PHE A 1 75 ? -32.594 -0.827 24.304 1.00 70.06 75 PHE A N 1
ATOM 537 C CA . PHE A 1 75 ? -31.453 0.082 24.359 1.00 70.06 75 PHE A CA 1
ATOM 538 C C . PHE A 1 75 ? -30.138 -0.681 24.565 1.00 70.06 75 PHE A C 1
ATOM 540 O O . PHE A 1 75 ? -30.132 -1.834 24.977 1.00 70.06 75 PHE A O 1
ATOM 547 N N . ALA A 1 76 ? -29.002 -0.029 24.297 1.00 75.44 76 ALA A N 1
ATOM 548 C CA . ALA A 1 76 ? -27.679 -0.592 24.564 1.00 75.44 76 ALA A CA 1
ATOM 549 C C . ALA A 1 76 ? -26.881 0.293 25.516 1.00 75.44 76 ALA A C 1
ATOM 551 O O . ALA A 1 76 ? -26.797 1.509 25.329 1.00 75.44 76 ALA A O 1
ATOM 552 N N . THR A 1 77 ? -26.240 -0.336 26.498 1.00 84.31 77 THR A N 1
ATOM 553 C CA . THR A 1 77 ? -25.329 0.356 27.412 1.00 84.31 77 THR A CA 1
ATOM 554 C C . THR A 1 77 ? -23.993 0.647 26.728 1.00 84.31 77 THR A C 1
ATOM 556 O O . THR A 1 77 ? -23.525 -0.104 25.863 1.00 84.31 77 THR A O 1
ATOM 559 N N . TYR A 1 78 ? -23.323 1.721 27.149 1.00 83.50 78 TYR A N 1
ATOM 560 C CA . TYR A 1 78 ? -22.006 2.082 26.621 1.00 83.50 78 TYR A CA 1
ATOM 561 C C . TYR A 1 78 ? -20.967 0.934 26.705 1.00 83.50 78 TYR A C 1
ATOM 563 O O . TYR A 1 78 ? -20.269 0.695 25.716 1.00 83.50 78 TYR A O 1
ATOM 571 N N . PRO A 1 79 ? -20.876 0.146 27.800 1.00 86.94 79 PRO A N 1
ATOM 572 C CA . PRO A 1 79 ? -20.002 -1.028 27.847 1.00 86.94 79 PRO A CA 1
ATOM 573 C C . PRO A 1 79 ? -20.305 -2.095 26.786 1.00 86.94 79 PRO A C 1
ATOM 575 O O . PRO A 1 79 ? -19.368 -2.626 26.188 1.00 86.94 79 PRO A O 1
ATOM 578 N N . ALA A 1 80 ? -21.584 -2.392 26.526 1.00 82.81 80 ALA A N 1
ATOM 579 C CA . ALA A 1 80 ? -21.983 -3.356 25.498 1.00 82.81 80 ALA A CA 1
ATOM 580 C C . ALA A 1 80 ? -21.598 -2.860 24.095 1.00 82.81 80 ALA A C 1
ATOM 582 O O . ALA A 1 80 ? -21.025 -3.606 23.296 1.00 82.81 80 ALA A O 1
ATOM 583 N N . PHE A 1 81 ? -21.814 -1.569 23.833 1.00 85.19 81 PHE A N 1
ATOM 584 C CA . PHE A 1 81 ? -21.420 -0.923 22.584 1.00 85.19 81 PHE A CA 1
ATOM 585 C C . PHE A 1 81 ? -19.906 -0.982 22.342 1.00 85.19 81 PHE A C 1
ATOM 587 O O . PHE A 1 81 ? -19.466 -1.384 21.264 1.00 85.19 81 PHE A O 1
ATOM 594 N N . VAL A 1 82 ? -19.096 -0.670 23.361 1.00 87.69 82 VAL A N 1
ATOM 595 C CA . VAL A 1 82 ? -17.630 -0.782 23.279 1.00 87.69 82 VAL A CA 1
ATOM 596 C C . VAL A 1 82 ? -17.197 -2.214 22.962 1.00 87.69 82 VAL A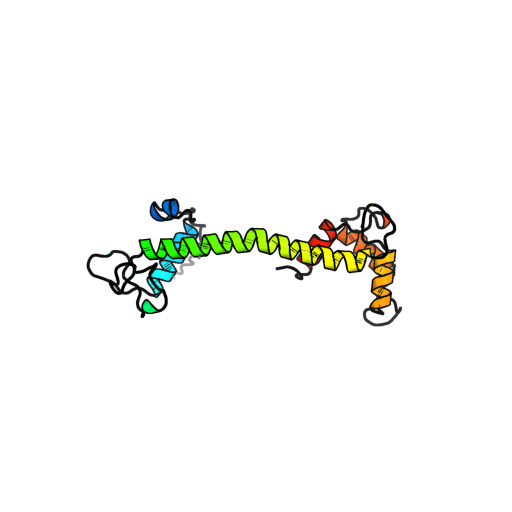 C 1
ATOM 598 O O . VAL A 1 82 ? -16.284 -2.395 22.159 1.00 87.69 82 VAL A O 1
ATOM 601 N N . GLY A 1 83 ? -17.861 -3.224 23.531 1.00 85.12 83 GLY A N 1
ATOM 602 C CA . GLY A 1 83 ? -17.583 -4.632 23.235 1.00 85.12 83 GLY A CA 1
ATOM 603 C C . GLY A 1 83 ? -17.777 -4.981 21.757 1.00 85.12 83 GLY A C 1
ATOM 604 O O . GLY A 1 83 ? -16.894 -5.572 21.134 1.00 85.12 83 GLY A O 1
ATOM 605 N N . VAL A 1 84 ? -18.890 -4.552 21.157 1.00 82.69 84 VAL A N 1
ATOM 606 C CA . VAL A 1 84 ? -19.163 -4.781 19.726 1.00 82.69 84 VAL A CA 1
ATOM 607 C C . VAL A 1 84 ? -18.198 -3.995 18.836 1.00 82.69 84 VAL A C 1
ATOM 609 O O . VAL A 1 84 ? -17.647 -4.549 17.881 1.00 82.69 84 VAL A O 1
ATOM 612 N N . CYS A 1 85 ? -17.921 -2.731 19.164 1.00 83.38 85 CYS A N 1
ATOM 613 C CA . CYS A 1 85 ? -16.930 -1.937 18.440 1.00 83.38 85 CYS A CA 1
ATOM 614 C C . CYS A 1 85 ? -15.533 -2.567 18.506 1.00 83.38 85 CYS A C 1
ATOM 616 O O . CYS A 1 85 ? -14.838 -2.620 17.492 1.00 83.38 85 CYS A O 1
ATOM 618 N N . ALA A 1 86 ? -15.133 -3.089 19.667 1.00 86.75 86 ALA A N 1
ATOM 619 C CA . ALA A 1 86 ? -13.865 -3.785 19.831 1.00 86.75 86 ALA A CA 1
ATOM 620 C C . ALA A 1 86 ? -13.800 -5.039 18.954 1.00 86.75 86 ALA A C 1
ATOM 622 O O . ALA A 1 86 ? -12.825 -5.212 18.227 1.00 86.75 86 ALA A O 1
ATOM 623 N N . LEU A 1 87 ? -14.849 -5.870 18.932 1.00 81.81 87 LEU A N 1
ATOM 624 C CA . LEU A 1 87 ? -14.925 -7.030 18.035 1.00 81.81 87 LEU A CA 1
ATOM 625 C C . LEU A 1 87 ? -14.746 -6.628 16.564 1.00 81.81 87 LEU A C 1
ATOM 627 O O . LEU A 1 87 ? -13.980 -7.262 15.839 1.00 81.81 87 LEU A O 1
ATOM 631 N N . GLN A 1 88 ? -15.393 -5.543 16.133 1.00 78.88 88 GLN A N 1
ATOM 632 C CA . GLN A 1 88 ? -15.276 -5.048 14.763 1.00 78.88 88 GLN A CA 1
ATOM 633 C C . GLN A 1 88 ? -13.875 -4.498 14.447 1.00 78.88 88 GLN A C 1
ATOM 635 O O . GLN A 1 88 ? -13.375 -4.711 13.339 1.00 78.88 88 GLN A O 1
ATOM 640 N N . LEU A 1 89 ? -13.233 -3.813 15.399 1.00 81.00 89 LEU A N 1
ATOM 641 C CA . LEU A 1 89 ? -11.850 -3.337 15.281 1.00 81.00 89 LEU A CA 1
ATOM 642 C C . LEU A 1 89 ? -10.863 -4.504 15.205 1.00 81.00 89 LEU A C 1
ATOM 644 O O . LEU A 1 89 ? -9.958 -4.481 14.374 1.00 81.00 89 LEU A O 1
ATOM 648 N N . HIS A 1 90 ? -11.065 -5.549 16.010 1.00 81.31 90 HIS A N 1
ATOM 649 C CA . HIS A 1 90 ? -10.243 -6.760 15.985 1.00 81.31 90 HIS A CA 1
ATOM 650 C C . HIS A 1 90 ? -10.394 -7.515 14.670 1.00 81.31 90 HIS A C 1
ATOM 652 O O . HIS A 1 90 ? -9.388 -7.882 14.074 1.00 81.31 90 HIS A O 1
ATOM 658 N N . ALA A 1 91 ? -11.624 -7.675 14.176 1.00 73.00 91 ALA A N 1
ATOM 659 C CA . ALA A 1 91 ? -11.885 -8.288 12.877 1.00 73.00 91 ALA A CA 1
ATOM 660 C C . ALA A 1 91 ? -11.235 -7.497 11.733 1.00 73.00 91 ALA A C 1
ATOM 662 O O . ALA A 1 91 ? -10.645 -8.089 10.841 1.00 73.00 91 ALA A O 1
ATOM 663 N N . ARG A 1 92 ? -11.275 -6.158 11.779 1.00 67.81 92 ARG A N 1
ATOM 664 C CA . ARG A 1 92 ? -10.589 -5.301 10.797 1.00 67.81 92 ARG A CA 1
ATOM 665 C C . ARG A 1 92 ? -9.070 -5.355 10.915 1.00 67.81 92 ARG A C 1
ATOM 667 O O . ARG A 1 92 ? -8.394 -5.270 9.902 1.00 67.81 92 ARG A O 1
ATOM 674 N N . ARG A 1 93 ? -8.524 -5.486 12.125 1.00 73.44 93 ARG A N 1
ATOM 675 C CA . ARG A 1 93 ? -7.078 -5.625 12.349 1.00 73.44 93 ARG A CA 1
ATOM 676 C C . ARG A 1 93 ? -6.565 -6.988 11.878 1.00 73.44 93 ARG A C 1
ATOM 678 O O . ARG A 1 93 ? -5.468 -7.054 11.345 1.00 73.44 93 ARG A O 1
ATOM 685 N N . GLN A 1 94 ? -7.368 -8.039 12.038 1.00 65.75 94 GLN A N 1
ATOM 686 C CA . GLN A 1 94 ? -7.077 -9.381 11.526 1.00 65.75 94 GLN A CA 1
ATOM 687 C C . GLN A 1 94 ? -7.207 -9.426 9.993 1.00 65.75 94 GLN A C 1
ATOM 689 O O . GLN A 1 94 ? -6.256 -9.798 9.320 1.00 65.75 94 GLN A O 1
ATOM 694 N N . ALA A 1 95 ? -8.316 -8.924 9.439 1.00 59.97 95 ALA A N 1
ATOM 695 C CA . ALA A 1 95 ? -8.564 -8.901 7.992 1.00 59.97 95 ALA A CA 1
ATOM 696 C C . ALA A 1 95 ? -7.758 -7.836 7.218 1.00 59.97 95 ALA A C 1
ATOM 698 O O . ALA A 1 95 ? -7.684 -7.865 5.998 1.00 59.97 95 ALA A O 1
ATOM 699 N N . GLY A 1 96 ? -7.202 -6.834 7.900 1.00 54.50 96 GLY A N 1
ATOM 700 C CA . GLY A 1 96 ? -6.430 -5.750 7.282 1.00 54.50 96 GLY A CA 1
ATOM 701 C C . GLY A 1 96 ? -4.916 -5.917 7.389 1.00 54.50 96 GLY A C 1
ATOM 702 O O . GLY A 1 96 ? -4.194 -5.136 6.781 1.00 54.50 96 GLY A O 1
ATOM 703 N N . GLY A 1 97 ? -4.439 -6.880 8.183 1.00 57.62 97 GLY A N 1
ATOM 704 C CA . GLY A 1 97 ? -3.012 -7.144 8.377 1.00 57.62 97 GLY A CA 1
ATOM 705 C C . GLY A 1 97 ? -2.512 -8.291 7.508 1.00 57.62 97 GLY A C 1
ATOM 706 O O . GLY A 1 97 ? -1.603 -8.101 6.715 1.00 57.62 97 GLY A O 1
ATOM 707 N N . GLU A 1 98 ? -3.130 -9.466 7.619 1.00 55.88 98 GLU A N 1
ATOM 708 C CA . GLU A 1 98 ? -2.645 -10.676 6.941 1.00 55.88 98 GLU A CA 1
ATOM 709 C C . GLU A 1 98 ? -3.223 -10.800 5.524 1.00 55.88 98 GLU A C 1
ATOM 711 O O . GLU A 1 98 ? -2.467 -10.950 4.567 1.00 55.88 98 GLU A O 1
ATOM 716 N N . ASP A 1 99 ? -4.536 -10.607 5.355 1.00 61.28 99 ASP A N 1
ATOM 717 C CA . ASP A 1 99 ? -5.179 -10.725 4.036 1.00 61.28 99 ASP A CA 1
ATOM 718 C C . ASP A 1 99 ? -4.730 -9.621 3.060 1.00 61.28 99 ASP A C 1
ATOM 720 O O . ASP A 1 99 ? -4.618 -9.852 1.857 1.00 61.28 99 ASP A O 1
ATOM 724 N N . TYR A 1 100 ? -4.460 -8.411 3.563 1.00 65.56 100 TYR A N 1
ATOM 725 C CA . TYR A 1 100 ? -3.978 -7.300 2.738 1.00 65.56 100 TYR A CA 1
ATOM 726 C C . TYR A 1 100 ? -2.515 -7.495 2.326 1.00 65.56 100 TYR A C 1
ATOM 728 O O . TYR A 1 100 ? -2.175 -7.257 1.171 1.00 65.56 100 TYR A O 1
ATOM 736 N N . GLU A 1 101 ? -1.645 -7.933 3.242 1.00 70.62 101 GLU A N 1
ATOM 737 C CA . GLU A 1 101 ? -0.241 -8.207 2.917 1.00 70.62 101 GLU A CA 1
ATOM 738 C C . GLU A 1 101 ? -0.109 -9.393 1.957 1.00 70.62 101 GLU A C 1
ATOM 740 O O . GLU A 1 101 ? 0.685 -9.323 1.019 1.00 70.62 101 GLU A O 1
ATOM 745 N N . GLU A 1 102 ? -0.919 -10.442 2.127 1.00 73.62 102 GLU A N 1
ATOM 746 C CA . GLU A 1 102 ? -0.936 -11.597 1.227 1.00 73.62 102 GLU A CA 1
ATOM 747 C C . GLU A 1 102 ? -1.496 -11.239 -0.158 1.00 73.62 102 GLU A C 1
ATOM 749 O O . GLU A 1 102 ? -0.897 -11.609 -1.171 1.00 73.62 102 GLU A O 1
ATOM 754 N N . ALA A 1 103 ? -2.577 -10.452 -0.231 1.00 77.50 103 ALA A N 1
ATOM 755 C CA . ALA A 1 103 ? -3.093 -9.935 -1.499 1.00 77.50 103 ALA A CA 1
ATOM 756 C C . ALA A 1 103 ? -2.080 -9.011 -2.194 1.00 77.50 103 ALA A C 1
ATOM 758 O O . ALA A 1 103 ? -1.807 -9.179 -3.382 1.00 77.50 103 ALA A O 1
ATOM 759 N N . HIS A 1 104 ? -1.461 -8.090 -1.449 1.00 82.44 104 HIS A N 1
ATOM 760 C CA . HIS A 1 104 ? -0.409 -7.204 -1.956 1.00 82.44 104 HIS A CA 1
ATOM 761 C C . HIS A 1 104 ? 0.784 -8.001 -2.481 1.00 82.44 104 HIS A C 1
ATOM 763 O O . HIS A 1 104 ? 1.319 -7.705 -3.548 1.00 82.44 104 HIS A O 1
ATOM 769 N N . GLN A 1 105 ? 1.207 -9.032 -1.750 1.00 85.12 105 GLN A N 1
ATOM 770 C CA . GLN A 1 105 ? 2.293 -9.898 -2.180 1.00 85.12 105 GLN A CA 1
ATOM 771 C C . GLN A 1 105 ? 1.908 -10.668 -3.448 1.00 85.12 105 GLN A C 1
ATOM 773 O O . GLN A 1 105 ? 2.699 -10.708 -4.381 1.00 85.12 105 GLN A O 1
ATOM 778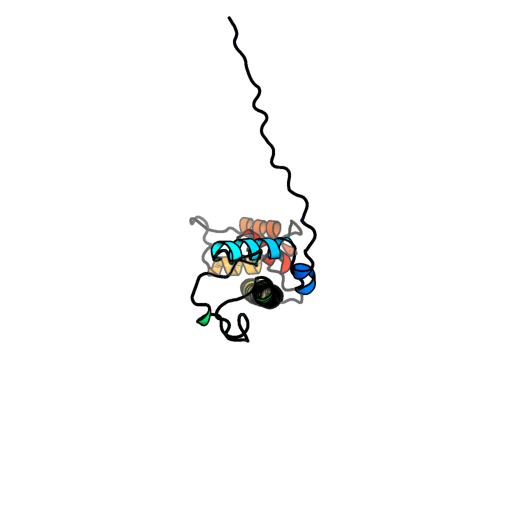 N N . ALA A 1 106 ? 0.696 -11.212 -3.548 1.00 84.19 106 ALA A N 1
ATOM 779 C CA . ALA A 1 106 ? 0.240 -11.879 -4.768 1.00 84.19 106 ALA A CA 1
ATOM 780 C C . ALA A 1 106 ? 0.221 -10.932 -5.988 1.00 84.19 106 ALA A C 1
ATOM 782 O O . ALA A 1 106 ? 0.723 -11.291 -7.055 1.00 84.19 106 ALA A O 1
ATOM 783 N N . GLU A 1 107 ? -0.283 -9.706 -5.825 1.00 87.94 107 GLU A N 1
ATOM 784 C CA . GLU A 1 107 ? -0.296 -8.683 -6.880 1.00 87.94 107 GLU A CA 1
ATOM 785 C C . GLU A 1 107 ? 1.123 -8.256 -7.286 1.00 87.94 107 GLU A C 1
ATOM 787 O O . GLU A 1 107 ? 1.420 -8.090 -8.475 1.00 87.94 107 GLU A O 1
ATOM 792 N N . LEU A 1 108 ? 2.027 -8.130 -6.310 1.00 90.38 108 LEU A N 1
ATOM 793 C CA . LEU A 1 108 ? 3.440 -7.857 -6.545 1.00 90.38 108 LEU A CA 1
ATOM 794 C C . LEU A 1 108 ? 4.088 -8.974 -7.371 1.00 90.38 108 LEU A C 1
ATOM 796 O O . LEU A 1 108 ? 4.844 -8.681 -8.295 1.00 90.38 108 LEU A O 1
ATOM 800 N N . ASP A 1 109 ? 3.806 -10.236 -7.053 1.00 88.19 109 ASP A N 1
ATOM 801 C CA . ASP A 1 109 ? 4.380 -11.409 -7.719 1.00 88.19 109 ASP A CA 1
ATOM 802 C C . ASP A 1 109 ? 3.955 -11.482 -9.183 1.00 88.19 109 ASP A C 1
ATOM 804 O O . ASP A 1 109 ? 4.804 -11.644 -10.067 1.00 88.19 109 ASP A O 1
ATOM 808 N N . GLU A 1 110 ? 2.661 -11.303 -9.447 1.00 87.12 110 GLU A N 1
ATOM 809 C CA . GLU A 1 110 ? 2.126 -11.264 -10.806 1.00 87.12 110 GLU A CA 1
ATOM 810 C C . GLU A 1 110 ? 2.707 -10.096 -11.603 1.00 87.12 110 GLU A C 1
ATOM 812 O O . GLU A 1 110 ? 3.216 -10.291 -12.711 1.00 87.12 110 GLU A O 1
ATOM 817 N N . ALA A 1 111 ? 2.691 -8.886 -11.034 1.00 89.81 111 ALA A N 1
ATOM 818 C CA . ALA A 1 111 ? 3.223 -7.704 -11.699 1.00 89.81 111 ALA A CA 1
ATOM 819 C C . ALA A 1 111 ? 4.716 -7.863 -12.004 1.00 89.81 111 ALA A C 1
ATOM 821 O O . ALA A 1 111 ? 5.156 -7.582 -13.119 1.00 89.81 111 ALA A O 1
ATOM 822 N N . TYR A 1 112 ? 5.494 -8.359 -11.043 1.00 90.38 112 TYR A N 1
ATOM 823 C CA . TYR A 1 112 ? 6.927 -8.574 -11.196 1.00 90.38 112 TYR A CA 1
ATOM 824 C C . TYR A 1 112 ? 7.243 -9.599 -12.292 1.00 90.38 112 TYR A C 1
ATOM 826 O O . TYR A 1 112 ? 8.144 -9.383 -13.109 1.00 90.38 112 TYR A O 1
ATOM 834 N N . ALA A 1 113 ? 6.461 -10.680 -12.371 1.00 88.38 113 ALA A N 1
ATOM 835 C CA . ALA A 1 113 ? 6.616 -11.712 -13.390 1.00 88.38 113 ALA A CA 1
ATOM 836 C C . ALA A 1 113 ? 6.416 -11.177 -14.820 1.00 88.38 113 ALA A C 1
ATOM 838 O O . ALA A 1 113 ? 7.108 -11.623 -15.737 1.00 88.38 113 ALA A O 1
ATOM 839 N N . LEU A 1 114 ? 5.543 -10.181 -15.032 1.00 87.44 114 LEU A N 1
ATOM 840 C CA . LEU A 1 114 ? 5.348 -9.558 -16.354 1.00 87.44 114 LEU A CA 1
ATOM 841 C C . LEU A 1 114 ? 6.636 -8.909 -16.890 1.00 87.44 114 LEU A C 1
ATOM 843 O O . LEU A 1 114 ? 6.925 -8.961 -18.096 1.00 87.44 114 LEU A O 1
ATOM 847 N N . PHE A 1 115 ? 7.432 -8.328 -15.991 1.00 88.19 115 PHE A N 1
ATOM 848 C CA . PHE A 1 115 ? 8.715 -7.720 -16.325 1.00 88.19 115 PHE A CA 1
ATOM 849 C C . PHE A 1 115 ? 9.823 -8.774 -16.405 1.00 88.19 115 PHE A C 1
ATOM 851 O O . PHE A 1 115 ? 10.507 -8.835 -17.420 1.00 88.19 115 PHE A O 1
ATOM 858 N N . ALA A 1 116 ? 9.954 -9.653 -15.412 1.00 84.88 116 ALA A N 1
ATOM 859 C CA . ALA A 1 116 ? 11.064 -10.608 -15.306 1.00 84.88 116 ALA A CA 1
ATOM 860 C C . ALA A 1 116 ? 10.970 -11.846 -16.232 1.00 84.88 116 ALA A C 1
ATOM 862 O O . ALA A 1 116 ? 11.826 -12.726 -16.172 1.00 84.88 116 ALA A O 1
ATOM 863 N N . ALA A 1 117 ? 9.955 -11.931 -17.103 1.00 68.25 117 ALA A N 1
ATOM 864 C CA . ALA A 1 117 ? 9.676 -13.096 -17.955 1.00 68.25 117 ALA A CA 1
ATOM 865 C C . ALA A 1 117 ? 10.798 -13.514 -18.939 1.00 68.25 117 ALA A C 1
ATOM 867 O O . ALA A 1 117 ? 10.648 -14.532 -19.612 1.00 68.25 117 ALA A O 1
ATOM 868 N N . GLY A 1 118 ? 11.884 -12.742 -19.080 1.00 58.84 118 GLY A N 1
ATOM 869 C CA . GLY A 1 118 ? 13.005 -13.038 -19.983 1.00 58.84 118 GLY A CA 1
ATOM 870 C C . GLY A 1 118 ? 14.267 -13.604 -19.320 1.00 58.84 118 GLY A C 1
ATOM 871 O O . GLY A 1 118 ? 15.229 -13.892 -20.033 1.00 58.84 118 GLY A O 1
ATOM 872 N N . GLY A 1 119 ? 14.300 -13.743 -17.990 1.00 54.38 119 GLY A N 1
ATOM 873 C CA . GLY A 1 119 ? 15.489 -14.178 -17.253 1.00 54.38 119 GLY A CA 1
ATOM 874 C C . GLY A 1 119 ? 15.682 -15.697 -17.229 1.00 54.38 119 GLY A C 1
ATOM 875 O O . GLY A 1 119 ? 15.067 -16.390 -16.425 1.00 54.38 119 GLY A O 1
ATOM 876 N N . ASP A 1 120 ? 16.595 -16.214 -18.053 1.00 48.81 120 ASP A N 1
ATOM 877 C CA . ASP A 1 120 ? 17.180 -17.555 -17.896 1.00 48.81 120 ASP A CA 1
ATOM 878 C C . ASP A 1 120 ? 18.179 -17.511 -16.712 1.00 48.81 120 ASP A C 1
ATOM 880 O O . ASP A 1 120 ? 19.376 -17.282 -16.895 1.00 48.81 120 ASP A O 1
ATOM 884 N N . GLY A 1 121 ? 17.702 -17.613 -15.463 1.00 52.16 121 GLY A N 1
ATOM 885 C CA . GLY A 1 121 ? 18.600 -17.581 -14.302 1.00 52.16 121 GLY A CA 1
ATOM 886 C C . GLY A 1 121 ? 17.959 -17.635 -12.910 1.00 52.16 121 GLY A C 1
ATOM 887 O O . GLY A 1 121 ? 16.856 -17.152 -12.686 1.00 52.16 121 GLY A O 1
ATOM 888 N N . ASP A 1 122 ? 18.735 -18.187 -11.969 1.00 50.81 122 ASP A N 1
ATOM 889 C CA . ASP A 1 122 ? 18.454 -18.509 -10.551 1.00 50.81 122 ASP A CA 1
ATOM 890 C C . ASP A 1 122 ? 18.108 -17.296 -9.649 1.00 50.81 122 ASP A C 1
ATOM 892 O O . ASP A 1 122 ? 17.736 -17.456 -8.490 1.00 50.81 122 ASP A O 1
ATOM 896 N N . ALA A 1 123 ? 18.188 -16.071 -10.179 1.00 56.38 123 ALA A N 1
ATOM 897 C CA . ALA A 1 123 ? 17.809 -14.841 -9.488 1.00 56.38 123 ALA A CA 1
ATOM 898 C C . ALA A 1 123 ? 16.969 -13.965 -10.435 1.00 56.38 123 ALA A C 1
ATOM 900 O O . ALA A 1 123 ? 17.526 -13.375 -11.365 1.00 56.38 123 ALA A O 1
ATOM 901 N N . PRO A 1 124 ? 15.642 -13.866 -10.240 1.00 71.25 124 PRO A N 1
ATOM 902 C CA . PRO A 1 124 ? 14.775 -13.136 -11.148 1.00 71.25 124 PRO A CA 1
ATOM 903 C C . PRO A 1 124 ? 14.916 -11.652 -10.826 1.00 71.25 124 PRO A C 1
ATOM 905 O O . PRO A 1 124 ? 14.147 -11.135 -10.031 1.00 71.25 124 PRO A O 1
ATOM 908 N N . ALA A 1 125 ? 15.930 -10.973 -11.350 1.00 89.69 125 ALA A N 1
ATOM 909 C CA . ALA A 1 125 ? 16.021 -9.515 -11.326 1.00 89.69 125 ALA A CA 1
ATOM 910 C C . ALA A 1 125 ? 15.513 -8.970 -12.664 1.00 89.69 125 ALA A C 1
ATOM 912 O O . ALA A 1 125 ? 15.812 -9.542 -13.711 1.00 89.69 125 ALA A O 1
ATOM 913 N N . ILE A 1 126 ? 14.771 -7.861 -12.652 1.00 91.88 126 ILE A N 1
ATOM 914 C CA . ILE A 1 126 ? 14.356 -7.195 -13.891 1.00 91.88 126 ILE A CA 1
ATOM 915 C C . ILE A 1 126 ? 15.607 -6.615 -14.550 1.00 91.88 126 ILE A C 1
ATOM 917 O O . ILE A 1 126 ? 16.267 -5.733 -13.994 1.00 91.88 126 ILE A O 1
ATOM 921 N N . THR A 1 127 ? 15.940 -7.119 -15.734 1.00 92.38 127 THR A N 1
ATOM 922 C CA . THR A 1 127 ? 17.147 -6.723 -16.461 1.00 92.38 127 THR A CA 1
ATOM 923 C C . THR A 1 127 ? 16.877 -5.592 -17.453 1.00 92.38 127 THR A C 1
ATOM 925 O O . THR A 1 127 ? 15.742 -5.287 -17.823 1.00 92.38 127 THR A O 1
ATOM 928 N N . LEU A 1 128 ? 17.948 -4.991 -17.982 1.00 91.69 128 LEU A N 1
ATOM 929 C CA . LEU A 1 128 ? 17.830 -4.039 -19.091 1.00 91.69 128 LEU A CA 1
ATOM 930 C C . LEU A 1 128 ? 17.185 -4.677 -20.336 1.00 91.69 128 LEU A C 1
ATOM 932 O O . LEU A 1 128 ? 16.474 -3.997 -21.075 1.00 91.69 128 LEU A O 1
ATOM 936 N N . ALA A 1 129 ? 17.417 -5.971 -20.577 1.00 91.19 129 ALA A N 1
ATOM 937 C CA . ALA A 1 129 ? 16.795 -6.688 -21.687 1.00 91.19 129 ALA A CA 1
ATOM 938 C C . ALA A 1 129 ? 15.274 -6.806 -21.497 1.00 91.19 129 ALA A C 1
ATOM 940 O O . ALA A 1 129 ? 14.519 -6.604 -22.451 1.00 91.19 129 ALA A O 1
ATOM 941 N N . ASP A 1 130 ? 14.827 -7.042 -20.263 1.00 91.31 130 ASP A N 1
ATOM 942 C CA . ASP A 1 130 ? 13.409 -7.084 -19.911 1.00 91.31 130 ASP A CA 1
ATOM 943 C C . ASP A 1 130 ? 12.722 -5.737 -20.129 1.00 91.31 130 ASP A C 1
ATOM 945 O O . ASP A 1 130 ? 11.672 -5.673 -20.770 1.00 91.31 130 ASP A O 1
ATOM 949 N N . LEU A 1 131 ? 13.339 -4.641 -19.678 1.00 92.06 131 LEU A N 1
ATOM 950 C CA . LEU A 1 131 ? 12.784 -3.305 -19.895 1.00 92.06 131 LEU A CA 1
ATOM 951 C C . LEU A 1 131 ? 12.719 -2.936 -21.380 1.00 92.06 131 LEU A C 1
ATOM 953 O O . LEU A 1 131 ? 11.721 -2.371 -21.819 1.00 92.06 131 LEU A O 1
ATOM 957 N N . LYS A 1 132 ? 13.731 -3.301 -22.180 1.00 91.38 132 LYS A N 1
ATOM 958 C CA . LYS A 1 132 ? 13.697 -3.108 -23.641 1.00 91.38 132 LYS A CA 1
ATOM 959 C C . LYS A 1 132 ? 12.556 -3.888 -24.290 1.00 91.38 132 LYS A C 1
ATOM 961 O O . LYS A 1 132 ? 11.866 -3.358 -25.158 1.00 91.38 132 LYS A O 1
ATOM 966 N N . ARG A 1 133 ? 12.328 -5.131 -23.855 1.00 90.75 133 ARG A N 1
ATOM 967 C CA . ARG A 1 133 ? 11.214 -5.964 -24.322 1.00 90.75 133 ARG A CA 1
ATOM 968 C C . ARG A 1 133 ? 9.869 -5.314 -23.996 1.00 90.75 133 ARG A C 1
ATOM 970 O O . ARG A 1 133 ? 9.019 -5.214 -24.876 1.00 90.75 133 ARG A O 1
ATOM 977 N N . VAL A 1 134 ? 9.682 -4.843 -22.764 1.00 91.00 134 VAL A N 1
ATOM 978 C CA . VAL A 1 134 ? 8.447 -4.161 -22.343 1.00 91.00 134 VAL A CA 1
ATOM 979 C C . VAL A 1 134 ? 8.258 -2.837 -23.091 1.00 91.00 134 VAL A C 1
ATOM 981 O O . VAL A 1 134 ? 7.162 -2.569 -23.577 1.00 91.00 134 VAL A O 1
ATOM 984 N N . ALA A 1 135 ? 9.317 -2.044 -23.269 1.00 90.50 135 ALA A N 1
ATOM 985 C CA . ALA A 1 135 ? 9.267 -0.800 -24.035 1.00 90.50 135 ALA A CA 1
ATOM 986 C C . ALA A 1 135 ? 8.842 -1.043 -25.492 1.00 90.50 135 ALA A C 1
ATOM 988 O O . ALA A 1 135 ? 7.971 -0.335 -25.993 1.00 90.50 135 ALA A O 1
ATOM 989 N N . ALA A 1 136 ? 9.373 -2.084 -26.140 1.00 89.75 136 ALA A N 1
ATOM 990 C CA . ALA A 1 136 ? 8.972 -2.470 -27.493 1.00 89.75 136 ALA A CA 1
ATOM 991 C C . ALA A 1 136 ? 7.509 -2.948 -27.562 1.00 89.75 136 ALA A C 1
ATOM 993 O O . ALA A 1 136 ? 6.776 -2.584 -28.484 1.00 89.75 136 ALA A O 1
ATOM 994 N N . LEU A 1 137 ? 7.044 -3.716 -26.567 1.00 89.06 137 LEU A N 1
ATOM 995 C CA . LEU A 1 137 ? 5.639 -4.140 -26.473 1.00 89.06 137 LEU A CA 1
ATOM 996 C C . LEU A 1 137 ? 4.685 -2.944 -26.357 1.00 89.06 137 LEU A C 1
ATOM 998 O O . LEU A 1 137 ? 3.625 -2.935 -26.983 1.00 89.06 137 LEU A O 1
ATOM 1002 N N . LEU A 1 138 ? 5.083 -1.924 -25.598 1.00 89.88 138 LEU A N 1
ATOM 1003 C CA . LEU A 1 138 ? 4.327 -0.685 -25.422 1.00 89.88 138 LEU A CA 1
ATOM 1004 C C . LEU A 1 138 ? 4.586 0.349 -26.531 1.00 89.88 138 LEU A C 1
ATOM 1006 O O . LEU A 1 138 ? 3.991 1.425 -26.504 1.00 89.88 138 LEU A O 1
ATOM 1010 N N . ARG A 1 139 ? 5.431 0.023 -27.522 1.00 88.00 139 ARG A N 1
ATOM 1011 C CA . ARG A 1 139 ? 5.855 0.910 -28.623 1.00 88.00 139 ARG A CA 1
ATOM 1012 C C . ARG A 1 139 ? 6.486 2.221 -28.148 1.00 88.00 139 ARG A C 1
ATOM 1014 O O . ARG A 1 139 ? 6.397 3.241 -28.830 1.00 88.00 139 ARG A O 1
ATOM 1021 N N . LEU A 1 140 ? 7.121 2.178 -26.981 1.00 86.94 140 LEU A N 1
ATOM 1022 C CA . LEU A 1 140 ? 7.855 3.292 -26.389 1.00 86.94 140 LEU A CA 1
ATOM 1023 C C . LEU A 1 140 ? 9.289 3.377 -26.923 1.00 86.94 140 LEU A C 1
ATOM 1025 O O . LEU A 1 140 ? 9.974 4.352 -26.675 1.00 86.94 140 LEU A O 1
ATOM 1029 N N . ASP A 1 141 ? 9.768 2.395 -27.677 1.00 82.06 141 ASP A N 1
ATOM 1030 C CA . ASP A 1 141 ? 11.127 2.344 -28.224 1.00 82.06 141 ASP A CA 1
ATOM 1031 C C . ASP A 1 141 ? 11.336 3.216 -29.479 1.00 82.06 141 ASP A C 1
ATOM 1033 O O . ASP A 1 141 ? 12.427 3.229 -30.051 1.00 82.06 141 ASP A O 1
ATOM 1037 N N . ARG A 1 142 ? 10.309 3.954 -29.927 1.00 82.62 142 ARG A N 1
ATOM 1038 C CA . ARG A 1 142 ? 10.364 4.774 -31.145 1.00 82.62 142 ARG A CA 1
ATOM 1039 C C . ARG A 1 142 ? 11.094 6.103 -30.894 1.00 82.62 142 ARG A C 1
ATOM 1041 O O . ARG A 1 142 ? 10.564 6.966 -30.191 1.00 82.62 142 ARG A O 1
ATOM 1048 N N . PRO A 1 143 ? 12.286 6.322 -31.484 1.00 70.81 143 PRO A N 1
ATOM 1049 C CA . PRO A 1 143 ? 13.053 7.541 -31.254 1.00 70.81 143 PRO A CA 1
ATOM 1050 C C . PRO A 1 143 ? 12.353 8.756 -31.868 1.00 70.81 143 PRO A C 1
ATOM 1052 O O . PRO A 1 143 ? 11.982 8.733 -33.041 1.00 70.81 143 PRO A O 1
ATOM 1055 N N . GLY A 1 144 ? 12.221 9.837 -31.097 1.00 72.44 144 GLY A N 1
ATOM 1056 C CA . GLY A 1 144 ? 11.681 11.113 -31.579 1.00 72.44 144 GLY A CA 1
ATOM 1057 C C . GLY A 1 144 ? 10.155 11.247 -31.537 1.00 72.44 144 GLY A C 1
ATOM 1058 O O . GLY A 1 144 ? 9.650 12.297 -31.926 1.00 72.44 144 GLY A O 1
ATOM 1059 N N . GLU A 1 145 ? 9.425 10.240 -31.049 1.00 75.31 145 GLU A N 1
ATOM 1060 C CA . GLU A 1 145 ? 8.022 10.409 -30.659 1.00 75.31 145 GLU A CA 1
ATOM 1061 C C . GLU A 1 145 ? 7.904 10.965 -29.233 1.00 75.31 145 GLU A C 1
ATOM 1063 O O . GLU A 1 145 ? 8.722 10.663 -28.360 1.00 75.31 145 GLU A O 1
ATOM 1068 N N . GLU A 1 146 ? 6.868 11.770 -28.980 1.00 71.06 146 GLU A N 1
ATOM 1069 C CA . GLU A 1 146 ? 6.525 12.186 -27.618 1.00 71.06 146 GLU A CA 1
ATOM 1070 C C . GLU A 1 146 ? 6.235 10.948 -26.757 1.00 71.06 146 GLU A C 1
ATOM 1072 O O . GLU A 1 146 ? 5.347 10.156 -27.066 1.00 71.06 146 GLU A O 1
ATOM 1077 N N . GLY A 1 147 ? 7.006 10.779 -25.680 1.00 69.06 147 GLY A N 1
ATOM 1078 C CA . GLY A 1 147 ? 6.916 9.612 -24.797 1.00 69.06 147 GLY A CA 1
ATOM 1079 C C . GLY A 1 147 ? 7.822 8.436 -25.178 1.00 69.06 147 GLY A C 1
ATOM 1080 O O . GLY A 1 147 ? 7.761 7.403 -24.515 1.00 69.06 147 GLY A O 1
ATOM 1081 N N . GLY A 1 148 ? 8.678 8.580 -26.196 1.00 80.25 148 GLY A N 1
ATOM 1082 C CA . GLY A 1 148 ? 9.707 7.592 -26.515 1.00 80.25 148 GLY A CA 1
ATOM 1083 C C . GLY A 1 148 ? 10.752 7.457 -25.398 1.00 80.25 148 GLY A C 1
ATOM 1084 O O . GLY A 1 148 ? 11.272 8.450 -24.889 1.00 80.25 148 GLY A O 1
ATOM 1085 N N . VAL A 1 149 ? 11.079 6.224 -25.028 1.00 88.56 149 VAL A N 1
ATOM 1086 C CA . VAL A 1 149 ? 12.031 5.860 -23.979 1.00 88.56 149 VAL A CA 1
ATOM 1087 C C . VAL A 1 149 ? 13.302 5.321 -24.631 1.00 88.56 149 VAL A C 1
ATOM 1089 O O . VAL A 1 149 ? 13.285 4.287 -25.299 1.00 88.56 149 VAL A O 1
ATOM 1092 N N . THR A 1 150 ? 14.419 6.026 -24.443 1.00 91.44 150 THR A N 1
ATOM 1093 C CA . THR A 1 150 ? 15.722 5.600 -24.971 1.00 91.44 150 THR A CA 1
ATOM 1094 C C . THR A 1 150 ? 16.405 4.598 -24.043 1.00 91.44 150 THR A C 1
ATOM 1096 O O . THR A 1 150 ? 16.038 4.440 -22.878 1.00 91.44 150 THR A O 1
ATOM 1099 N N . GLU A 1 151 ? 17.439 3.917 -24.541 1.00 91.06 151 GLU A N 1
ATOM 1100 C CA . GLU A 1 151 ? 18.203 2.967 -23.730 1.00 91.06 151 GLU A CA 1
ATOM 1101 C C . GLU A 1 151 ? 18.892 3.635 -22.529 1.00 91.06 151 GLU A C 1
ATOM 1103 O O . GLU A 1 151 ? 19.017 3.013 -21.477 1.00 91.06 151 GLU A O 1
ATOM 1108 N N . GLU A 1 152 ? 19.306 4.895 -22.658 1.00 92.38 152 GLU A N 1
ATOM 1109 C CA . GLU A 1 152 ? 19.861 5.692 -21.561 1.00 92.38 152 GLU A CA 1
ATOM 1110 C C . GLU A 1 152 ? 18.835 5.865 -20.439 1.00 92.38 152 GLU A C 1
ATOM 1112 O O . GLU A 1 152 ? 19.146 5.583 -19.285 1.00 92.38 152 GLU A O 1
ATOM 1117 N N . VAL A 1 153 ? 17.588 6.204 -20.785 1.00 93.38 153 VAL A N 1
ATOM 1118 C CA . VAL A 1 153 ? 16.497 6.333 -19.809 1.00 93.38 153 VAL A CA 1
ATOM 1119 C C . VAL A 1 153 ? 16.228 4.999 -19.114 1.00 93.38 153 VAL A C 1
ATOM 1121 O O . VAL A 1 153 ? 16.080 4.964 -17.897 1.00 93.38 153 VAL A O 1
ATOM 1124 N N . LEU A 1 154 ? 16.228 3.879 -19.846 1.00 93.62 154 LEU A N 1
ATOM 1125 C CA . LEU A 1 154 ? 16.042 2.555 -19.238 1.00 93.62 154 LEU A CA 1
ATOM 1126 C C . LEU A 1 154 ? 17.156 2.197 -18.243 1.00 93.62 154 LEU A C 1
ATOM 1128 O O . LEU A 1 154 ? 16.897 1.538 -17.237 1.00 93.62 154 LEU A O 1
ATOM 1132 N N . ARG A 1 155 ? 18.398 2.620 -18.506 1.00 94.50 155 ARG A N 1
ATOM 1133 C CA . ARG A 1 155 ? 19.516 2.433 -17.568 1.00 94.50 155 ARG A CA 1
ATOM 1134 C C . ARG A 1 155 ? 19.341 3.289 -16.320 1.00 94.50 155 ARG A C 1
ATOM 1136 O O . ARG A 1 155 ? 19.536 2.772 -15.221 1.00 94.50 155 ARG A O 1
ATOM 1143 N N . ASP A 1 156 ? 18.932 4.542 -16.488 1.00 95.25 156 ASP A N 1
ATOM 1144 C CA . ASP A 1 156 ? 18.660 5.449 -15.373 1.00 95.25 156 ASP A CA 1
ATOM 1145 C C . ASP A 1 156 ? 17.506 4.929 -14.503 1.00 95.25 156 ASP A C 1
ATOM 1147 O O . ASP A 1 156 ? 17.602 4.957 -13.280 1.00 95.25 156 ASP A O 1
ATOM 1151 N N . MET A 1 157 ? 16.464 4.346 -15.109 1.00 93.50 157 MET A N 1
ATOM 1152 C CA . MET A 1 157 ? 15.362 3.702 -14.381 1.00 93.50 157 MET A CA 1
ATOM 1153 C C . MET A 1 157 ? 15.837 2.553 -13.482 1.00 93.50 157 MET A C 1
ATOM 1155 O O . MET A 1 157 ? 15.371 2.433 -12.350 1.00 93.50 157 MET A O 1
ATOM 1159 N N . ILE A 1 158 ? 16.764 1.715 -13.962 1.00 94.50 158 ILE A N 1
ATOM 1160 C CA . ILE A 1 158 ? 17.326 0.616 -13.158 1.00 94.50 158 ILE A CA 1
ATOM 1161 C C . ILE A 1 158 ? 18.156 1.173 -11.999 1.00 94.50 158 ILE A C 1
ATOM 1163 O O . ILE A 1 158 ? 18.010 0.711 -10.870 1.00 94.50 158 ILE A O 1
ATOM 1167 N N . LEU A 1 159 ? 19.002 2.172 -12.265 1.00 95.06 159 LEU A N 1
ATOM 1168 C CA . LEU A 1 159 ? 19.863 2.777 -11.247 1.00 95.06 159 LEU A CA 1
ATOM 1169 C C . LEU A 1 159 ? 19.060 3.495 -10.158 1.00 95.06 159 LEU A C 1
ATOM 1171 O O . LEU A 1 159 ? 19.401 3.388 -8.983 1.00 95.06 159 LEU A O 1
ATOM 1175 N N . GLU A 1 160 ? 17.986 4.186 -10.529 1.00 94.88 160 GLU A N 1
ATOM 1176 C CA . GLU A 1 160 ? 17.088 4.839 -9.574 1.00 94.88 160 GLU A CA 1
ATOM 1177 C C . GLU A 1 160 ? 16.352 3.810 -8.702 1.00 94.88 160 GLU A C 1
ATOM 1179 O O . GLU A 1 160 ? 16.191 4.000 -7.496 1.00 94.88 160 GLU A O 1
ATOM 1184 N N . ALA A 1 161 ? 15.920 2.692 -9.291 1.00 94.56 161 ALA A N 1
ATOM 1185 C CA . ALA A 1 161 ? 15.199 1.651 -8.566 1.00 94.56 161 ALA A CA 1
ATOM 1186 C C . ALA A 1 161 ? 16.097 0.880 -7.585 1.00 94.56 161 ALA A C 1
ATOM 1188 O O . ALA A 1 161 ? 15.676 0.633 -6.455 1.00 94.56 161 ALA A O 1
ATOM 1189 N N . ASN A 1 162 ? 17.327 0.545 -7.991 1.00 93.75 162 ASN A N 1
ATOM 1190 C CA . ASN A 1 162 ? 18.262 -0.258 -7.196 1.00 93.75 162 ASN A CA 1
ATOM 1191 C C . ASN A 1 162 ? 19.263 0.558 -6.359 1.00 93.75 162 ASN A C 1
ATOM 1193 O O . ASN A 1 162 ? 20.234 0.019 -5.824 1.00 93.75 162 ASN A O 1
ATOM 1197 N N . GLY A 1 163 ? 19.066 1.877 -6.267 1.00 92.25 163 GLY A N 1
ATOM 1198 C CA . GLY A 1 163 ? 19.928 2.761 -5.480 1.00 92.25 163 GLY A CA 1
ATOM 1199 C C . GLY A 1 163 ? 21.362 2.873 -6.010 1.00 92.25 163 GLY A C 1
ATOM 1200 O O . GLY A 1 163 ? 22.283 3.155 -5.243 1.00 92.25 163 GLY A O 1
ATOM 1201 N N . GLY A 1 164 ? 21.572 2.644 -7.308 1.00 91.38 164 GLY A N 1
ATOM 1202 C CA . GLY A 1 164 ? 22.867 2.783 -7.966 1.00 91.38 164 GLY A CA 1
ATOM 1203 C C . GLY A 1 164 ? 23.778 1.557 -7.863 1.00 91.38 164 GLY A C 1
ATOM 1204 O O . GLY A 1 164 ? 24.975 1.679 -8.120 1.00 91.38 164 GLY A O 1
ATOM 1205 N N . ALA A 1 165 ? 23.243 0.372 -7.545 1.00 90.06 165 ALA A N 1
ATOM 1206 C CA . ALA A 1 165 ? 24.000 -0.888 -7.502 1.00 90.06 165 ALA A CA 1
ATOM 1207 C C . ALA A 1 165 ? 24.597 -1.300 -8.867 1.00 90.06 165 ALA A C 1
ATOM 1209 O O . ALA A 1 165 ? 25.440 -2.194 -8.954 1.00 90.06 165 ALA A O 1
ATOM 1210 N N . GLY A 1 166 ? 24.184 -0.618 -9.937 1.00 91.19 166 GLY A N 1
ATOM 1211 C CA . GLY A 1 166 ? 24.647 -0.830 -11.299 1.00 91.19 166 GLY A CA 1
ATOM 1212 C C . GLY A 1 166 ? 23.587 -1.516 -12.152 1.00 91.19 166 GLY A C 1
ATOM 1213 O O . GLY A 1 166 ? 22.786 -2.312 -11.673 1.00 91.19 166 GLY A O 1
ATOM 1214 N N . VAL A 1 167 ? 23.599 -1.231 -13.454 1.00 90.31 167 VAL A N 1
ATOM 1215 C CA . VAL A 1 167 ? 22.592 -1.751 -14.399 1.00 90.31 167 VAL A CA 1
ATOM 1216 C C . VAL A 1 167 ? 22.615 -3.284 -14.490 1.00 90.31 167 VAL A C 1
ATOM 1218 O O . VAL A 1 167 ? 21.579 -3.907 -14.695 1.00 90.31 167 VAL A O 1
ATOM 1221 N N . GLY A 1 168 ? 23.788 -3.902 -14.317 1.00 87.06 168 GLY A N 1
ATOM 1222 C CA . GLY A 1 168 ? 23.948 -5.359 -14.374 1.00 87.06 168 GLY A CA 1
ATOM 1223 C C . GLY A 1 168 ? 23.360 -6.111 -13.176 1.00 87.06 168 GLY A C 1
ATOM 1224 O O . GLY A 1 168 ? 23.110 -7.304 -13.301 1.00 87.06 168 GLY A O 1
ATOM 1225 N N . ALA A 1 169 ? 23.125 -5.431 -12.048 1.00 88.81 169 ALA A N 1
ATOM 1226 C CA . ALA A 1 169 ? 22.457 -6.022 -10.888 1.00 88.81 169 ALA A CA 1
ATOM 1227 C C . ALA A 1 169 ? 20.941 -6.179 -11.109 1.00 88.81 169 ALA A C 1
ATOM 1229 O O . ALA A 1 169 ? 20.312 -7.018 -10.471 1.00 88.81 169 ALA A O 1
ATOM 1230 N N . GLY A 1 170 ? 20.371 -5.406 -12.042 1.00 91.62 170 GLY A N 1
ATOM 1231 C CA . GLY A 1 170 ? 18.934 -5.369 -12.296 1.00 91.62 170 GLY A CA 1
ATOM 1232 C C . GLY A 1 170 ? 18.153 -4.732 -11.147 1.00 91.62 170 GLY A C 1
ATOM 1233 O O . GLY A 1 170 ? 18.731 -4.062 -10.290 1.00 91.62 170 GLY A O 1
ATOM 1234 N N . VAL A 1 171 ? 16.835 -4.920 -11.174 1.00 94.44 171 VAL A N 1
ATOM 1235 C CA . VAL A 1 171 ? 15.918 -4.482 -10.114 1.00 94.44 171 VAL A CA 1
ATOM 1236 C C . VAL A 1 171 ? 15.302 -5.708 -9.464 1.00 94.44 171 VAL A C 1
ATOM 1238 O O . VAL A 1 171 ? 14.648 -6.497 -10.145 1.00 94.44 171 VAL A O 1
ATOM 1241 N N . GLY A 1 172 ? 15.519 -5.874 -8.164 1.00 92.62 172 GLY A N 1
ATOM 1242 C CA . GLY A 1 172 ? 14.932 -6.948 -7.373 1.00 92.62 172 GLY A CA 1
ATOM 1243 C C . GLY A 1 172 ? 13.477 -6.674 -6.986 1.00 92.62 172 GLY A C 1
ATOM 1244 O O . GLY A 1 172 ? 12.985 -5.547 -7.028 1.00 92.62 172 GLY A O 1
ATOM 1245 N N . LYS A 1 173 ? 12.783 -7.712 -6.517 1.00 91.00 173 LYS A N 1
ATOM 1246 C CA . LYS A 1 173 ? 11.362 -7.643 -6.141 1.00 91.00 173 LYS A CA 1
ATOM 1247 C C . LYS A 1 173 ? 11.046 -6.607 -5.052 1.00 91.00 17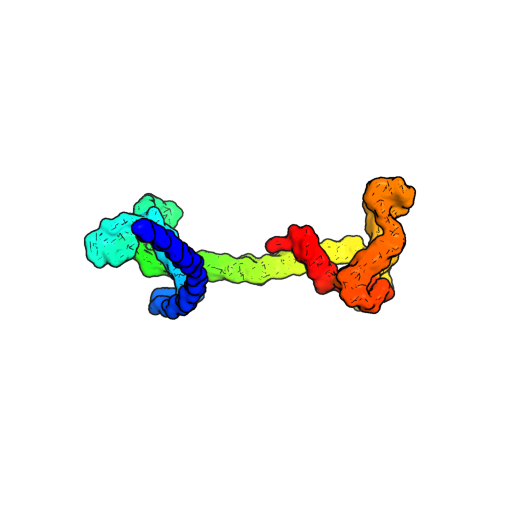3 LYS A C 1
ATOM 1249 O O . LYS A 1 173 ? 10.047 -5.905 -5.153 1.00 91.00 173 LYS A O 1
ATOM 1254 N N . GLY A 1 174 ? 11.909 -6.461 -4.043 1.00 91.56 174 GLY A N 1
ATOM 1255 C CA . GLY A 1 174 ? 11.732 -5.447 -2.992 1.00 91.56 174 GLY A CA 1
ATOM 1256 C C . GLY A 1 174 ? 11.959 -4.010 -3.481 1.00 91.56 174 GLY A C 1
ATOM 1257 O O . GLY A 1 174 ? 11.271 -3.087 -3.053 1.00 91.56 174 GLY A O 1
ATOM 1258 N N . GLU A 1 175 ? 12.887 -3.817 -4.418 1.00 94.56 175 GLU A N 1
ATOM 1259 C CA . GLU A 1 175 ? 13.136 -2.517 -5.054 1.00 94.56 175 GLU A CA 1
ATOM 1260 C C . GLU A 1 175 ? 11.958 -2.128 -5.953 1.00 94.56 175 GLU A C 1
ATOM 1262 O O . GLU A 1 175 ? 11.480 -0.994 -5.903 1.00 94.56 175 GLU A O 1
ATOM 1267 N N . PHE A 1 176 ? 11.435 -3.098 -6.707 1.00 93.69 176 PHE A N 1
ATOM 1268 C CA . PHE A 1 176 ? 10.229 -2.956 -7.514 1.00 93.69 176 PHE A CA 1
ATOM 1269 C C . PHE A 1 176 ? 8.997 -2.600 -6.666 1.00 93.69 176 PHE A C 1
ATOM 1271 O O . PHE A 1 176 ? 8.293 -1.648 -7.007 1.00 93.69 176 PHE A O 1
ATOM 1278 N N . ASP A 1 177 ? 8.777 -3.279 -5.531 1.00 92.94 177 ASP A N 1
ATOM 1279 C CA . ASP A 1 177 ? 7.715 -2.918 -4.576 1.00 92.94 177 ASP A CA 1
ATOM 1280 C C . ASP A 1 177 ? 7.852 -1.459 -4.125 1.00 92.94 177 ASP A C 1
ATOM 1282 O O . ASP A 1 177 ? 6.915 -0.663 -4.220 1.00 92.94 177 ASP A O 1
ATOM 1286 N N . GLY A 1 178 ? 9.062 -1.069 -3.715 1.00 92.25 178 GLY A N 1
ATOM 1287 C CA . GLY A 1 178 ? 9.354 0.293 -3.285 1.00 92.25 178 GLY A CA 1
ATOM 1288 C C . GLY A 1 178 ? 9.065 1.342 -4.362 1.00 92.25 178 GLY A C 1
ATOM 1289 O O . GLY A 1 178 ? 8.541 2.412 -4.044 1.00 92.25 178 GLY A O 1
ATOM 1290 N N . VAL A 1 179 ? 9.385 1.060 -5.628 1.00 93.62 179 VAL A N 1
ATOM 1291 C CA . VAL A 1 179 ? 9.069 1.945 -6.763 1.00 93.62 179 VAL A CA 1
ATOM 1292 C C . VAL A 1 179 ? 7.558 2.081 -6.940 1.00 93.62 179 VAL A C 1
ATOM 1294 O O . VAL A 1 179 ? 7.055 3.201 -7.025 1.00 93.62 179 VAL A O 1
ATOM 1297 N N . MET A 1 180 ? 6.824 0.971 -6.935 1.00 92.06 180 MET A N 1
ATOM 1298 C CA . MET A 1 180 ? 5.372 0.971 -7.129 1.00 92.06 180 MET A CA 1
ATOM 1299 C C . MET A 1 180 ? 4.623 1.691 -5.996 1.00 92.06 180 MET A C 1
ATOM 1301 O O . MET A 1 180 ? 3.672 2.432 -6.255 1.00 92.06 180 MET A O 1
ATOM 1305 N N . ARG A 1 181 ? 5.103 1.576 -4.748 1.00 90.94 181 ARG A N 1
ATOM 1306 C CA . ARG A 1 181 ? 4.588 2.362 -3.610 1.00 90.94 181 ARG A CA 1
ATOM 1307 C C . ARG A 1 181 ? 4.815 3.860 -3.807 1.00 90.94 181 ARG A C 1
ATOM 1309 O O . ARG A 1 181 ? 3.894 4.648 -3.618 1.00 90.94 181 ARG A O 1
ATOM 1316 N N . ARG A 1 182 ? 6.017 4.271 -4.231 1.00 90.12 182 ARG A N 1
ATOM 1317 C CA . ARG A 1 182 ? 6.326 5.690 -4.510 1.00 90.12 182 ARG A CA 1
ATOM 1318 C C . ARG A 1 182 ? 5.512 6.253 -5.673 1.00 90.12 182 ARG A C 1
ATOM 1320 O O . ARG A 1 182 ? 5.187 7.436 -5.666 1.00 90.12 182 ARG A O 1
ATOM 1327 N N . ALA A 1 183 ? 5.166 5.409 -6.640 1.00 87.62 183 ALA A N 1
ATOM 1328 C CA . ALA A 1 183 ? 4.296 5.761 -7.754 1.00 87.62 183 ALA A CA 1
ATOM 1329 C C . ALA A 1 183 ? 2.803 5.837 -7.364 1.00 87.62 183 ALA A C 1
ATOM 1331 O O . ALA A 1 183 ? 1.989 6.280 -8.172 1.00 87.62 183 ALA A O 1
ATOM 1332 N N . GLY A 1 184 ? 2.435 5.430 -6.140 1.00 86.19 184 GLY A N 1
ATOM 1333 C CA . GLY A 1 184 ? 1.057 5.445 -5.642 1.00 86.19 184 GLY A CA 1
ATOM 1334 C C . GLY A 1 184 ? 0.168 4.338 -6.216 1.00 86.19 184 GLY A C 1
ATOM 1335 O O . GLY A 1 184 ? -1.056 4.462 -6.164 1.00 86.19 184 GLY A O 1
ATOM 1336 N N . VAL A 1 185 ? 0.772 3.285 -6.780 1.00 87.06 185 VAL A N 1
ATOM 1337 C CA . VAL A 1 185 ? 0.060 2.113 -7.323 1.00 87.06 185 VAL A CA 1
ATOM 1338 C C . VAL A 1 185 ? -0.550 1.292 -6.186 1.00 87.06 185 VAL A C 1
ATOM 1340 O O . VAL A 1 185 ? -1.704 0.886 -6.272 1.00 87.06 185 VAL A O 1
ATOM 1343 N N . TRP A 1 186 ? 0.200 1.138 -5.094 1.00 80.25 186 TRP A N 1
ATOM 1344 C CA . TRP A 1 186 ? -0.240 0.489 -3.859 1.00 80.25 186 TRP A CA 1
ATOM 1345 C C . TRP A 1 186 ? -0.669 1.547 -2.827 1.00 80.25 186 TRP A C 1
ATOM 1347 O O . TRP A 1 186 ? 0.017 2.566 -2.690 1.00 80.25 186 TRP A O 1
ATOM 1357 N N . ARG A 1 187 ? -1.780 1.330 -2.107 1.00 62.06 187 ARG A N 1
ATOM 1358 C CA . ARG A 1 187 ? -2.290 2.233 -1.054 1.00 62.06 187 ARG A CA 1
ATOM 1359 C C . ARG A 1 187 ? -2.563 1.520 0.250 1.00 62.06 187 ARG A C 1
ATOM 1361 O O . ARG A 1 187 ? -3.360 0.561 0.191 1.00 62.06 187 ARG A O 1
#

Foldseek 3Di:
DDDDDDDDDDPDDDPDPQDDADPLCVVLVHGNVLLVVLLVVQQVQFDDDPPDDRGWGHDQCVVVDCQQCVPPPRTGDSSSSSNVSSVVVVVCCVCVPPVVVVVLVVVLVVVLCQQQVPDPDPASARALVSVVVVCVVVVLCDPPDDNRAHSVNSQVVQCVLVVNPGRVVHHHSVSVSVVCVVVVVDD

Secondary structure (DSSP, 8-state):
-------------PPPP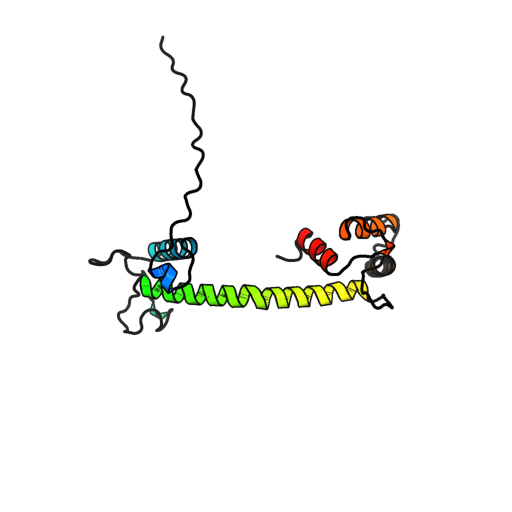-PPPPHHHHHTT--HHHHHHHHHHHHHTEE--TT-SS-EE-S-GGGGTTTS-TT--SS--HHHHHHHHHHHHHHHHHHHHHHHHHHHHHHHHHHHHHHHTT--SSS--B-HHHHHHHHHHTTTT-TTSTT---HHHHHHHHHHHTTTS-GGG-B-HHHHHHHHHHTTS--

pLDDT: mean 76.4, std 16.43, range [34.88, 95.25]